Protein AF-A7HLX1-F1 (afdb_monomer_lite)

Organism: Fervidobacterium nodosum (strain ATCC 35602 / DSM 5306 / Rt17-B1) (NCBI:txid381764)

Sequence (255 aa):
MKKTVASVILFLTYLSFAFTIGTLSVENPGGVVNQPYFVRAITFPSAEEGKYTIGLEGHLGLGPINFSIGTFTKYPDLEFNETVHVGLGIAFGGFFISAKATTTVDSLTDMSAYSEPKIAFGLGGFRKTSILFPSWSRFELSYIPNDLIIKENGNFKLNESFDWTNAQVNLIIQSQDTGYFLFGFYSGTISELMNGNFKYSFELALPADFAYIYVSQGFDGNWKVGLGAILSFINALGTYDLRTSQITWNISAQF

Foldseek 3Di:
DVVVVVVVVVVQQPFDQDDDDCFQLLVDFQSQPADLFQKKWKWWDYNDPPKIKIKIKGWDDDPQKIKMKMFIAMPPRGDQFTKIKIKIKGHDPQKIKMKIWIAGPVCPVPLLRIDFIKMKTWGKHKDAPDPVFGWMKIKIWIKIAPQQWDDDPSDIDGDPPGDSQNIKIKIWIWTPHQFTWIWIKIWHTSVCVVVVNTFIKIKTWAGDGQKTWIWIAHSVRWIKTWIWGDDRFKIKIWIATPPVRGIIIMMMGGD

pLDDT: mean 84.25, std 17.43, range [26.0, 97.38]

Secondary structure (DSSP, 8-state):
-HHHHHHHHHHTTS------S-SSGGGSGGGGSS-S-SEEEEEEE-SSTT-EEEEEEEEEEETTEEEEEEEEEEESS--S-SEEEEEEEEEETTEEEEEEEEEEGGGTT-GGGSPPPEEEEEEEEEEE--SSS--EEEEEEEEEESSSEEEETTEEEE-TT--TTSEEEEEEEEE-SSS-EEEEEEES-HHHHHTT---EEEEEEEEETTEEEEEEE-TT--EEEEEEEE-SSEEEEEEEETTT--EEEEEEEE-

Radius of gyration: 18.77 Å; chains: 1; bounding box: 57×45×42 Å

Structure (mmCIF, N/CA/C/O backbone):
data_AF-A7HLX1-F1
#
_entry.id   AF-A7HLX1-F1
#
loop_
_atom_site.group_PDB
_atom_site.id
_atom_site.type_symbol
_atom_site.label_atom_id
_atom_site.label_alt_id
_atom_site.label_comp_id
_atom_site.label_asym_id
_atom_site.label_entity_id
_atom_site.label_seq_id
_atom_site.pdbx_PDB_ins_code
_atom_site.Cartn_x
_atom_site.Cartn_y
_atom_site.Cartn_z
_atom_site.occupancy
_atom_site.B_iso_or_equiv
_atom_site.auth_seq_id
_atom_site.auth_comp_id
_atom_site.auth_asym_id
_atom_site.auth_atom_id
_atom_site.pdbx_PDB_model_num
ATOM 1 N N . MET A 1 1 ? 31.093 8.473 -14.412 1.00 41.06 1 MET A N 1
ATOM 2 C CA . MET A 1 1 ? 29.987 7.628 -13.904 1.00 41.06 1 MET A CA 1
ATOM 3 C C . MET A 1 1 ? 29.581 7.961 -12.468 1.00 41.06 1 MET A C 1
ATOM 5 O O . MET A 1 1 ? 28.453 8.390 -12.299 1.00 41.06 1 MET A O 1
ATOM 9 N N . LYS A 1 2 ? 30.461 7.892 -11.449 1.00 31.05 2 LYS A N 1
ATOM 10 C CA . LYS A 1 2 ? 30.097 8.256 -10.051 1.00 31.05 2 LYS A CA 1
ATOM 11 C C . LYS A 1 2 ? 29.578 9.696 -9.867 1.00 31.05 2 LYS A C 1
ATOM 13 O O . LYS A 1 2 ? 28.693 9.925 -9.057 1.00 31.05 2 LYS A O 1
ATOM 18 N N . LYS A 1 3 ? 30.090 10.656 -10.647 1.00 29.08 3 LYS A N 1
ATOM 19 C CA . LYS A 1 3 ? 29.644 12.061 -10.597 1.00 29.08 3 LYS A CA 1
ATOM 20 C C . LYS A 1 3 ? 28.290 12.295 -11.285 1.00 29.08 3 LYS A C 1
ATOM 22 O O . LYS A 1 3 ? 27.556 13.171 -10.868 1.00 29.08 3 LYS A O 1
ATOM 27 N N . THR A 1 4 ? 27.933 11.479 -12.278 1.00 33.19 4 THR A N 1
ATOM 28 C CA . THR A 1 4 ? 26.689 11.625 -13.051 1.00 33.19 4 THR A CA 1
ATOM 29 C C . THR A 1 4 ? 25.473 11.127 -12.265 1.00 33.19 4 THR A C 1
ATOM 31 O O . THR A 1 4 ? 24.433 11.769 -12.285 1.00 33.19 4 THR A O 1
ATOM 34 N N . VAL A 1 5 ? 25.627 10.037 -11.502 1.00 35.25 5 VAL A N 1
ATOM 35 C CA . VAL A 1 5 ? 24.574 9.510 -10.612 1.00 35.25 5 VAL A CA 1
ATOM 36 C C . VAL A 1 5 ? 24.282 10.486 -9.467 1.00 35.25 5 VAL A C 1
ATOM 38 O O . VAL A 1 5 ? 23.124 10.757 -9.172 1.00 35.25 5 VAL A O 1
ATOM 41 N N . ALA A 1 6 ? 25.321 11.096 -8.887 1.00 31.56 6 ALA A N 1
ATOM 42 C CA . ALA A 1 6 ? 25.158 12.117 -7.854 1.00 31.56 6 ALA A CA 1
ATOM 43 C C . ALA A 1 6 ? 24.458 13.382 -8.384 1.00 31.56 6 ALA A C 1
ATOM 45 O O . ALA A 1 6 ? 23.630 13.946 -7.682 1.00 31.56 6 ALA A O 1
ATOM 46 N N . SER A 1 7 ? 24.728 13.803 -9.626 1.00 32.03 7 SER A N 1
ATOM 47 C CA . SER A 1 7 ? 24.064 14.965 -10.235 1.00 32.03 7 SER A CA 1
ATOM 48 C C . SER A 1 7 ? 22.589 14.726 -10.567 1.00 32.03 7 SER A C 1
ATOM 50 O O . SER A 1 7 ? 21.804 15.658 -10.451 1.00 32.03 7 SER A O 1
ATOM 52 N N . VAL A 1 8 ? 22.192 13.501 -10.930 1.00 35.59 8 VAL A N 1
ATOM 53 C CA . VAL A 1 8 ? 20.771 13.160 -11.145 1.00 35.59 8 VAL A CA 1
ATOM 54 C C . VAL A 1 8 ? 20.011 13.138 -9.813 1.00 35.59 8 VAL A C 1
ATOM 56 O O . VAL A 1 8 ? 18.890 13.630 -9.750 1.00 35.59 8 VAL A O 1
ATOM 59 N N . ILE A 1 9 ? 20.647 12.673 -8.732 1.00 36.16 9 ILE A N 1
ATOM 60 C CA . ILE A 1 9 ? 20.080 12.709 -7.372 1.00 36.16 9 ILE A CA 1
ATOM 61 C C . ILE A 1 9 ? 19.982 14.154 -6.843 1.00 36.16 9 ILE A C 1
ATOM 63 O O . ILE A 1 9 ? 19.002 14.495 -6.190 1.00 36.16 9 ILE A O 1
ATOM 67 N N . LEU A 1 10 ? 20.955 15.023 -7.154 1.00 30.17 10 LEU A N 1
ATOM 68 C CA . LEU A 1 10 ? 20.986 16.410 -6.663 1.00 30.17 10 LEU A CA 1
ATOM 69 C C . LEU A 1 10 ? 20.089 17.386 -7.448 1.00 30.17 10 LEU A C 1
ATOM 71 O O . LEU A 1 10 ? 19.801 18.463 -6.942 1.00 30.17 10 LEU A O 1
ATOM 75 N N . PHE A 1 11 ? 19.675 17.059 -8.678 1.00 29.73 11 PHE A N 1
ATOM 76 C CA . PHE A 1 11 ? 18.817 17.945 -9.485 1.00 29.73 11 PHE A CA 1
ATOM 77 C C . PHE A 1 11 ? 17.315 17.749 -9.198 1.00 29.73 11 PHE A C 1
ATOM 79 O O . PHE A 1 11 ? 16.500 18.602 -9.536 1.00 29.73 11 PHE A O 1
ATOM 86 N N . LEU A 1 12 ? 16.944 16.648 -8.535 1.00 32.69 12 LEU A N 1
ATOM 87 C CA . LEU A 1 12 ? 15.561 16.299 -8.181 1.00 32.69 12 LEU A CA 1
ATOM 88 C C . LEU A 1 12 ? 15.058 16.944 -6.874 1.00 32.69 12 LEU A C 1
ATOM 90 O O . LEU A 1 12 ? 13.891 16.788 -6.526 1.00 32.69 12 LEU A O 1
ATOM 94 N N . THR A 1 13 ? 15.909 17.673 -6.147 1.00 32.09 13 THR A N 1
ATOM 95 C CA . THR A 1 13 ? 15.616 18.181 -4.794 1.00 32.09 13 THR A CA 1
ATOM 96 C C . THR A 1 13 ? 14.988 19.578 -4.741 1.00 32.09 13 THR A C 1
ATOM 98 O O . THR A 1 13 ? 14.687 20.043 -3.648 1.00 32.09 13 THR A O 1
ATOM 101 N N . TYR A 1 14 ? 14.763 20.253 -5.877 1.00 28.62 14 TYR A N 1
ATOM 102 C CA . TYR A 1 14 ? 14.320 21.661 -5.882 1.00 28.62 14 TYR A CA 1
ATOM 103 C C . TYR A 1 14 ? 12.856 21.922 -6.254 1.00 28.62 14 TYR A C 1
ATOM 105 O O . TYR A 1 14 ? 12.411 23.063 -6.176 1.00 28.62 14 TYR A O 1
ATOM 113 N N . LEU A 1 15 ? 12.080 20.902 -6.617 1.00 31.16 15 LEU A N 1
ATOM 114 C CA . LEU A 1 15 ? 10.662 21.055 -6.951 1.00 31.16 15 LEU A CA 1
ATOM 115 C C . LEU A 1 15 ? 9.917 19.811 -6.485 1.00 31.16 15 LEU A C 1
ATOM 117 O O . LEU A 1 15 ? 10.006 18.763 -7.120 1.00 31.16 15 LEU A O 1
ATOM 121 N N . SER A 1 16 ? 9.203 19.895 -5.367 1.00 26.00 16 SER A N 1
ATOM 122 C CA . SER A 1 16 ? 8.337 18.801 -4.935 1.00 26.00 16 SER A CA 1
ATOM 123 C C . SER A 1 16 ? 7.137 19.343 -4.170 1.00 26.00 16 SER A C 1
ATOM 125 O O . SER A 1 16 ? 7.271 19.842 -3.061 1.00 26.00 16 SER A O 1
ATOM 127 N N . PHE A 1 17 ? 5.959 19.212 -4.774 1.00 27.64 17 PHE A N 1
ATOM 128 C CA . PHE A 1 17 ? 4.692 19.148 -4.055 1.00 27.64 17 PHE A CA 1
ATOM 129 C C . PHE A 1 17 ? 4.245 17.685 -4.112 1.00 27.64 17 PHE A C 1
ATOM 131 O O . PHE A 1 17 ? 4.286 17.058 -5.173 1.00 27.64 17 PHE A O 1
ATOM 138 N N . ALA A 1 18 ? 3.915 17.112 -2.959 1.00 27.94 18 ALA A N 1
ATOM 139 C CA . ALA A 1 18 ? 3.706 15.679 -2.810 1.00 27.94 18 ALA A CA 1
ATOM 140 C C . ALA A 1 18 ? 2.264 15.261 -3.134 1.00 27.94 18 ALA A C 1
ATOM 142 O O . ALA A 1 18 ? 1.314 15.772 -2.545 1.00 27.94 18 ALA A O 1
ATOM 143 N N . PHE A 1 19 ? 2.113 14.262 -4.008 1.00 27.53 19 PHE A N 1
ATOM 144 C CA . PHE A 1 19 ? 0.967 13.356 -3.973 1.00 27.53 19 PHE A CA 1
ATOM 145 C C . PHE A 1 19 ? 1.382 11.972 -4.483 1.00 27.53 19 PHE A C 1
ATOM 147 O O . PHE A 1 19 ? 1.619 11.784 -5.684 1.00 27.53 19 PHE A O 1
ATOM 154 N N . THR A 1 20 ? 1.426 10.995 -3.578 1.00 34.66 20 THR A N 1
ATOM 155 C CA . THR A 1 20 ? 1.661 9.584 -3.905 1.00 34.66 20 THR A CA 1
ATOM 156 C C . THR A 1 20 ? 0.581 8.742 -3.238 1.00 34.66 20 THR A C 1
ATOM 158 O O . THR A 1 20 ? 0.302 8.903 -2.053 1.00 34.66 20 THR A O 1
ATOM 161 N N . ILE A 1 21 ? -0.048 7.865 -4.016 1.00 34.25 21 ILE A N 1
ATOM 162 C CA . ILE A 1 21 ? -0.968 6.840 -3.525 1.00 34.25 21 ILE A CA 1
ATOM 163 C C . ILE A 1 21 ? -0.105 5.705 -2.950 1.00 34.25 21 ILE A C 1
ATOM 165 O O . ILE A 1 21 ? 0.737 5.182 -3.670 1.00 34.25 21 ILE A O 1
ATOM 169 N N . GLY A 1 22 ? -0.313 5.355 -1.674 1.00 51.16 22 GLY A N 1
ATOM 170 C CA . GLY A 1 22 ? 0.184 4.135 -1.016 1.00 51.16 22 GLY A CA 1
ATOM 171 C C . GLY A 1 22 ? 1.698 4.069 -0.791 1.00 51.16 22 GLY A C 1
ATOM 172 O O . GLY A 1 22 ? 2.449 3.596 -1.638 1.00 51.16 22 GLY A O 1
ATOM 173 N N . THR A 1 23 ? 2.156 4.490 0.384 1.00 75.56 23 THR A N 1
ATOM 174 C CA . THR A 1 23 ? 3.582 4.527 0.738 1.00 75.56 23 THR A CA 1
ATOM 175 C C . THR A 1 23 ? 4.003 3.323 1.577 1.00 75.56 23 THR A C 1
ATOM 177 O O . THR A 1 23 ? 4.979 2.656 1.228 1.00 75.56 23 THR A O 1
ATOM 180 N N . LEU A 1 24 ? 3.230 2.967 2.604 1.00 86.50 24 LEU A N 1
ATOM 181 C CA . LEU A 1 24 ? 3.371 1.733 3.382 1.00 86.50 24 LEU A CA 1
ATOM 182 C C . LEU A 1 24 ? 2.315 0.712 2.934 1.00 86.50 24 LEU A C 1
ATOM 184 O O . LEU A 1 24 ? 1.191 1.069 2.581 1.00 86.50 24 LEU A O 1
ATOM 188 N N . SER A 1 25 ? 2.654 -0.576 2.935 1.00 89.19 25 SER A N 1
ATOM 189 C CA . SER A 1 25 ? 1.723 -1.626 2.503 1.00 89.19 25 SER A CA 1
ATOM 190 C C . SER A 1 25 ? 0.544 -1.754 3.467 1.00 89.19 25 SER A C 1
ATOM 192 O O . SER A 1 25 ? -0.587 -1.918 3.014 1.00 89.19 25 SER A O 1
ATOM 194 N N . VAL A 1 26 ? 0.770 -1.586 4.776 1.00 92.62 26 VAL A N 1
ATOM 195 C CA . VAL A 1 26 ? -0.282 -1.630 5.819 1.00 92.62 26 VAL A CA 1
ATOM 196 C C . VAL A 1 26 ? -1.351 -0.530 5.666 1.00 92.62 26 VAL A C 1
ATOM 198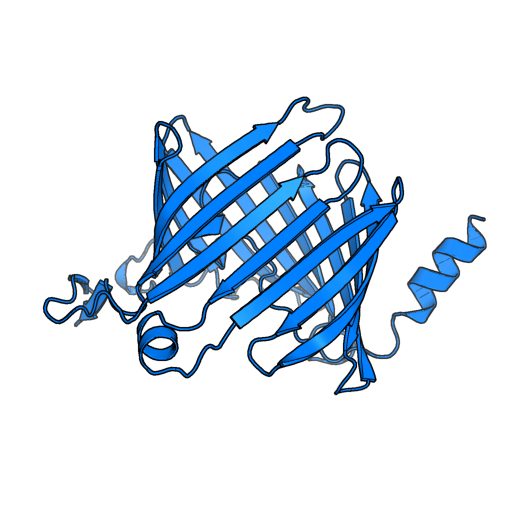 O O . VAL A 1 26 ? -2.442 -0.623 6.234 1.00 92.62 26 VAL A O 1
ATOM 201 N N . GLU A 1 27 ? -1.097 0.508 4.858 1.00 91.56 27 GLU A N 1
ATOM 202 C CA . GLU A 1 27 ? -2.116 1.508 4.505 1.00 91.56 27 GLU A CA 1
ATOM 203 C C . GLU A 1 27 ? -3.277 0.910 3.710 1.00 91.56 27 GLU A C 1
ATOM 205 O O . GLU A 1 27 ? -4.373 1.479 3.716 1.00 91.56 27 GLU A O 1
ATOM 210 N N . ASN A 1 28 ? -3.057 -0.244 3.079 1.00 90.88 28 ASN A N 1
ATOM 211 C CA . ASN A 1 28 ? -4.045 -1.007 2.336 1.00 90.88 28 ASN A CA 1
ATOM 212 C C . ASN A 1 28 ? -4.316 -2.335 3.057 1.00 90.88 28 ASN A C 1
ATOM 214 O O . ASN A 1 28 ? -3.372 -3.054 3.378 1.00 90.88 28 ASN A O 1
ATOM 218 N N . PRO A 1 29 ? -5.584 -2.727 3.280 1.00 91.56 29 PRO A N 1
ATOM 219 C CA . PRO A 1 29 ? -5.882 -3.968 3.993 1.00 91.56 29 PRO A CA 1
ATOM 220 C C . PRO A 1 29 ? -5.297 -5.206 3.291 1.00 91.56 29 PRO A C 1
ATOM 222 O O . PRO A 1 29 ? -4.750 -6.076 3.964 1.00 91.56 29 PRO A O 1
ATOM 225 N N . GLY A 1 30 ? -5.297 -5.272 1.954 1.00 90.50 30 GLY A N 1
ATOM 226 C CA . GLY A 1 30 ? -4.629 -6.355 1.211 1.00 90.50 30 GLY A CA 1
ATOM 227 C C . GLY A 1 30 ? -3.095 -6.365 1.341 1.00 90.50 30 GLY A C 1
ATOM 228 O O . GLY A 1 30 ? -2.464 -7.420 1.270 1.00 90.50 30 GLY A O 1
ATOM 229 N N . GLY A 1 31 ? -2.491 -5.214 1.654 1.00 88.69 31 GLY A N 1
ATOM 230 C CA . GLY A 1 31 ? -1.060 -5.067 1.928 1.00 88.69 31 GLY A CA 1
ATOM 231 C C . GLY A 1 31 ? -0.617 -5.573 3.307 1.00 88.69 31 GLY A C 1
ATOM 232 O O . GLY A 1 31 ? 0.574 -5.590 3.595 1.00 88.69 31 GLY A O 1
ATOM 233 N N . VAL A 1 32 ? -1.540 -6.032 4.156 1.00 92.94 32 VAL A N 1
ATOM 234 C CA . VAL A 1 32 ? -1.219 -6.644 5.461 1.00 92.94 32 VAL A CA 1
ATOM 235 C C . VAL A 1 32 ? -0.692 -8.072 5.314 1.00 92.94 32 VAL A C 1
ATOM 237 O O . VAL A 1 32 ? 0.053 -8.556 6.161 1.00 92.94 32 VAL A O 1
ATOM 240 N N . VAL A 1 33 ? -1.084 -8.767 4.246 1.00 91.38 33 VAL A N 1
ATOM 241 C CA . VAL A 1 33 ? -0.725 -10.168 4.013 1.00 91.38 33 VAL A CA 1
ATOM 242 C C . VAL A 1 33 ? 0.300 -10.297 2.897 1.00 91.38 33 VAL A C 1
ATOM 244 O O . VAL A 1 33 ? 0.394 -9.443 2.007 1.00 91.38 33 VAL A O 1
ATOM 247 N N . ASN A 1 34 ? 1.022 -11.419 2.909 1.00 84.69 34 ASN A N 1
ATOM 248 C CA . ASN A 1 34 ? 1.892 -11.837 1.811 1.00 84.69 34 ASN A CA 1
ATOM 249 C C . ASN A 1 34 ? 2.942 -10.772 1.433 1.00 84.69 34 ASN A C 1
ATOM 251 O O . ASN A 1 34 ? 3.152 -10.501 0.246 1.00 84.69 34 ASN A O 1
ATOM 255 N N . GLN A 1 35 ? 3.569 -10.138 2.431 1.00 86.62 35 GLN A N 1
ATOM 256 C CA . GLN A 1 35 ? 4.657 -9.189 2.192 1.00 86.62 35 GLN A CA 1
ATOM 257 C C . GLN A 1 35 ? 6.004 -9.926 2.079 1.00 86.62 35 GLN A C 1
ATOM 259 O O . GLN A 1 35 ? 6.259 -10.872 2.824 1.00 86.62 35 GLN A O 1
ATOM 264 N N . PRO A 1 36 ? 6.898 -9.510 1.161 1.00 80.12 36 PRO A N 1
ATOM 265 C CA . PRO A 1 36 ? 8.192 -10.167 0.949 1.00 80.12 36 PRO A CA 1
ATOM 266 C C . PRO A 1 36 ? 9.287 -9.722 1.940 1.00 80.12 36 PRO A C 1
ATOM 268 O O . PRO A 1 36 ? 10.439 -10.158 1.814 1.00 80.12 36 PRO A O 1
ATOM 271 N N . TYR A 1 37 ? 8.954 -8.850 2.893 1.00 83.50 37 TYR A N 1
ATOM 272 C CA . TYR A 1 37 ? 9.871 -8.219 3.841 1.00 83.50 37 TYR A CA 1
ATOM 273 C C . TYR A 1 37 ? 9.381 -8.371 5.284 1.00 83.50 37 TYR A C 1
ATOM 275 O O . TYR A 1 37 ? 8.191 -8.544 5.537 1.00 83.50 37 TYR A O 1
ATOM 283 N N . PHE A 1 38 ? 10.313 -8.260 6.222 1.00 86.06 38 PHE A N 1
ATOM 284 C CA . PHE A 1 38 ? 10.067 -8.083 7.649 1.00 86.06 38 PHE A CA 1
ATOM 285 C C . PHE A 1 38 ? 10.058 -6.612 8.040 1.00 86.06 38 PHE A C 1
ATOM 287 O O . PHE A 1 38 ? 9.297 -6.214 8.915 1.00 86.06 38 PHE A O 1
ATOM 294 N N . VAL A 1 39 ? 10.907 -5.799 7.410 1.00 88.06 39 VAL A N 1
ATOM 295 C CA . VAL A 1 39 ? 10.979 -4.358 7.670 1.00 88.06 39 VAL A CA 1
ATOM 296 C C . VAL A 1 39 ? 11.076 -3.607 6.354 1.00 88.06 39 VAL A C 1
ATOM 298 O O . VAL A 1 39 ? 11.818 -4.003 5.453 1.00 88.06 39 VAL A O 1
ATOM 301 N N . ARG A 1 40 ? 10.352 -2.495 6.265 1.00 87.25 40 ARG A N 1
ATOM 302 C CA . ARG A 1 40 ? 10.397 -1.554 5.154 1.00 87.25 40 ARG A CA 1
ATOM 303 C C . ARG A 1 40 ? 10.543 -0.133 5.679 1.00 87.25 40 ARG A C 1
ATOM 305 O O . ARG A 1 40 ? 9.896 0.257 6.645 1.00 87.25 40 ARG A O 1
ATOM 312 N N . ALA A 1 41 ? 11.376 0.642 5.006 1.00 90.06 41 ALA A N 1
ATOM 313 C CA . ALA A 1 41 ? 11.469 2.081 5.170 1.00 90.06 41 ALA A CA 1
ATOM 314 C C . ALA A 1 41 ? 11.170 2.752 3.830 1.00 90.06 41 ALA A C 1
ATOM 316 O O . ALA A 1 41 ? 11.544 2.232 2.779 1.00 90.06 41 ALA A O 1
ATOM 317 N N . ILE A 1 42 ? 10.516 3.904 3.849 1.00 90.81 42 ILE A N 1
ATOM 318 C CA . ILE A 1 42 ? 10.281 4.723 2.660 1.00 90.81 42 ILE A CA 1
ATOM 319 C C . ILE A 1 42 ? 10.531 6.186 2.989 1.00 90.81 42 ILE A C 1
ATOM 321 O O . ILE A 1 42 ? 10.249 6.634 4.093 1.00 90.81 42 ILE A O 1
ATOM 325 N N . THR A 1 43 ? 11.049 6.944 2.033 1.00 90.25 43 THR A N 1
ATOM 326 C CA . THR A 1 43 ? 11.147 8.394 2.129 1.00 90.25 43 THR A CA 1
ATOM 327 C C . THR A 1 43 ? 10.700 9.063 0.842 1.00 90.25 43 THR A C 1
ATOM 329 O O . THR A 1 43 ? 10.923 8.538 -0.250 1.00 90.25 43 THR A O 1
ATOM 332 N N . PHE A 1 44 ? 10.036 10.204 0.984 1.00 88.94 44 PHE A N 1
ATOM 333 C CA . PHE A 1 44 ? 9.537 11.025 -0.112 1.00 88.94 44 PHE A CA 1
ATOM 334 C C . PHE A 1 44 ? 9.377 12.485 0.351 1.00 88.94 44 PHE A C 1
ATOM 336 O O . PHE A 1 44 ? 9.342 12.748 1.559 1.00 88.94 44 PHE A O 1
ATOM 343 N N . PRO A 1 45 ? 9.300 13.456 -0.577 1.00 86.50 45 PRO A N 1
ATOM 344 C CA . PRO A 1 45 ? 9.068 14.855 -0.236 1.00 86.50 45 PRO A CA 1
ATOM 345 C C . PRO A 1 45 ? 7.784 15.052 0.571 1.00 86.50 45 PRO A C 1
ATOM 347 O O . PRO A 1 45 ? 6.753 14.465 0.245 1.00 86.50 45 PRO A O 1
ATOM 350 N N . SER A 1 46 ? 7.835 15.902 1.596 1.00 82.94 46 SER A N 1
ATOM 351 C CA . SER A 1 46 ? 6.633 16.358 2.298 1.00 82.94 46 SER A CA 1
ATOM 352 C C . SER A 1 46 ? 5.904 17.432 1.479 1.00 82.94 46 SER A C 1
ATOM 354 O O . SER A 1 46 ? 6.461 18.019 0.553 1.00 82.94 46 SER A O 1
ATOM 356 N N . ALA A 1 47 ? 4.654 17.726 1.843 1.00 77.44 47 ALA A N 1
ATOM 357 C CA . ALA A 1 47 ? 3.963 18.929 1.374 1.00 77.44 47 ALA A CA 1
ATOM 358 C C . ALA A 1 47 ? 4.578 20.221 1.952 1.00 77.44 47 ALA A C 1
ATOM 360 O O . ALA A 1 47 ? 4.382 21.301 1.401 1.00 77.44 47 ALA A O 1
ATOM 361 N N . GLU A 1 48 ? 5.304 20.110 3.068 1.00 78.88 48 GLU A N 1
ATOM 362 C CA . GLU A 1 48 ? 6.014 21.219 3.702 1.00 78.88 48 GLU A CA 1
ATOM 363 C C . GLU A 1 48 ? 7.409 21.389 3.100 1.00 78.88 48 GLU A C 1
ATOM 365 O O . GLU A 1 48 ? 8.194 20.439 3.032 1.00 78.88 48 GLU A O 1
ATOM 370 N N . GLU A 1 49 ? 7.727 22.621 2.701 1.00 79.62 49 GLU A N 1
ATOM 371 C CA . GLU A 1 49 ? 9.019 22.966 2.118 1.00 79.62 49 GLU A CA 1
ATOM 372 C C . GLU A 1 49 ? 10.177 22.611 3.064 1.00 79.62 49 GLU A C 1
ATOM 374 O O . GLU A 1 49 ? 10.134 22.871 4.267 1.00 79.62 49 GLU A O 1
ATOM 379 N N . GLY A 1 50 ? 11.221 21.989 2.511 1.00 81.00 50 GLY A N 1
ATOM 380 C CA . GLY A 1 50 ? 12.410 21.585 3.263 1.00 81.00 50 GLY A CA 1
ATOM 381 C C . GLY A 1 50 ? 12.221 20.371 4.177 1.00 81.00 50 GLY A C 1
ATOM 382 O O . GLY A 1 50 ? 13.179 19.987 4.851 1.00 81.00 50 GLY A O 1
ATOM 383 N N . LYS A 1 51 ? 11.035 19.745 4.193 1.00 86.88 51 LYS A N 1
ATOM 384 C CA . LYS A 1 51 ? 10.760 18.541 4.986 1.00 86.88 51 LYS A CA 1
ATOM 385 C C . LYS A 1 51 ? 10.595 17.301 4.117 1.00 86.88 51 LYS A C 1
ATOM 387 O O . LYS A 1 51 ? 10.117 17.353 2.983 1.00 86.88 51 LYS A O 1
ATOM 392 N N . TYR A 1 52 ? 10.935 16.157 4.696 1.00 87.38 52 TYR A N 1
ATOM 393 C CA . TYR A 1 52 ? 10.766 14.847 4.071 1.00 87.38 52 TYR A CA 1
ATOM 394 C C . TYR A 1 52 ? 9.918 13.964 4.966 1.00 87.38 52 TYR A C 1
ATOM 396 O O . TYR A 1 52 ? 10.110 13.950 6.180 1.00 87.38 52 TYR A O 1
ATOM 404 N N . THR A 1 53 ? 9.005 13.209 4.375 1.00 89.06 53 THR A N 1
ATOM 405 C CA . THR A 1 53 ? 8.289 12.163 5.095 1.00 89.06 53 THR A CA 1
ATOM 406 C C . TH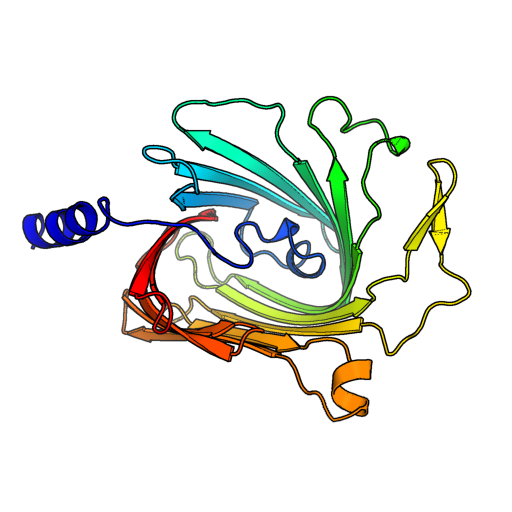R A 1 53 ? 9.134 10.895 5.086 1.00 89.06 53 THR A C 1
ATOM 408 O O . THR A 1 53 ? 9.722 10.530 4.064 1.00 89.06 53 THR A O 1
ATOM 411 N N . ILE A 1 54 ? 9.209 10.235 6.236 1.00 89.19 54 ILE A N 1
ATOM 412 C CA . ILE A 1 54 ? 9.842 8.936 6.437 1.00 89.19 54 ILE A CA 1
ATOM 413 C C . ILE A 1 54 ? 8.762 7.994 6.957 1.00 89.19 54 ILE A C 1
ATOM 415 O O . ILE A 1 54 ? 8.187 8.233 8.011 1.00 89.19 54 ILE A O 1
ATOM 419 N N . GLY A 1 55 ? 8.480 6.930 6.217 1.00 90.81 55 GLY A N 1
ATOM 420 C CA . GLY A 1 55 ? 7.616 5.842 6.652 1.00 90.81 55 GLY A CA 1
ATOM 421 C C . GLY A 1 55 ? 8.442 4.649 7.108 1.00 90.81 55 GLY A C 1
ATOM 422 O O . GLY A 1 55 ? 9.443 4.311 6.474 1.00 90.81 55 GLY A O 1
ATOM 423 N N . LEU A 1 56 ? 8.005 3.993 8.177 1.00 91.62 56 LEU A N 1
ATOM 424 C CA . LEU A 1 56 ? 8.556 2.732 8.665 1.00 91.62 56 LEU A CA 1
ATOM 425 C C . LEU A 1 56 ? 7.425 1.719 8.809 1.00 91.62 56 LEU A C 1
ATOM 427 O O . LEU A 1 56 ? 6.372 2.049 9.344 1.00 91.62 56 LEU A O 1
ATOM 431 N N . GLU A 1 57 ? 7.653 0.488 8.369 1.00 92.62 57 GLU A N 1
ATOM 432 C CA . GLU A 1 57 ? 6.720 -0.623 8.529 1.00 92.62 57 GLU A CA 1
ATOM 433 C C . GLU A 1 57 ? 7.462 -1.894 8.938 1.00 92.62 57 GLU A C 1
ATOM 435 O O . GLU A 1 57 ? 8.491 -2.245 8.361 1.00 92.62 57 GLU A O 1
ATOM 440 N N . GLY A 1 58 ? 6.914 -2.595 9.926 1.00 93.25 58 GLY A N 1
ATOM 441 C CA . GLY A 1 58 ? 7.264 -3.963 10.268 1.00 93.25 58 GLY A CA 1
ATOM 442 C C . GLY A 1 58 ? 6.153 -4.919 9.845 1.00 93.25 58 GLY A C 1
ATOM 443 O O . GLY A 1 58 ? 4.973 -4.622 10.030 1.00 93.25 58 GLY A O 1
ATOM 444 N N . HIS A 1 59 ? 6.533 -6.077 9.320 1.00 93.44 59 HIS A N 1
ATOM 445 C CA . HIS A 1 59 ? 5.639 -7.167 8.955 1.00 93.44 59 HIS A CA 1
ATOM 446 C C . HIS A 1 59 ? 6.132 -8.488 9.556 1.00 93.44 59 HIS A C 1
ATOM 448 O O . HIS A 1 59 ? 7.325 -8.796 9.556 1.00 93.44 59 HIS A O 1
ATOM 454 N N . LEU A 1 60 ? 5.198 -9.289 10.062 1.00 93.06 60 LEU A N 1
ATOM 455 C CA . LEU A 1 60 ? 5.454 -10.599 10.639 1.00 93.06 60 LEU A CA 1
ATOM 456 C C . LEU A 1 60 ? 4.408 -11.608 10.155 1.00 93.06 60 LEU A C 1
ATOM 458 O O . LEU A 1 60 ? 3.225 -11.486 10.466 1.00 93.06 60 LEU A O 1
ATOM 462 N N . GLY A 1 61 ? 4.866 -12.644 9.452 1.00 88.06 61 GLY A N 1
ATOM 463 C CA . GLY A 1 61 ? 4.070 -13.822 9.109 1.00 88.06 61 GLY A CA 1
ATOM 464 C C . GLY A 1 61 ? 4.413 -15.012 10.011 1.00 88.06 61 GLY A C 1
ATOM 465 O O . GLY A 1 61 ? 5.553 -15.476 10.016 1.00 88.06 61 GLY A O 1
ATOM 466 N N . LEU A 1 62 ? 3.435 -15.528 10.758 1.00 87.88 62 LEU A N 1
ATOM 467 C CA . LEU A 1 62 ? 3.533 -16.727 11.598 1.00 87.88 62 LEU A CA 1
ATOM 468 C C . LEU A 1 62 ? 2.548 -17.790 11.098 1.00 87.88 62 LEU A C 1
ATOM 470 O O . LEU A 1 62 ? 1.395 -17.869 11.531 1.00 87.88 62 LEU A O 1
ATOM 474 N N . GLY A 1 63 ? 3.008 -18.616 10.158 1.00 86.88 63 GLY A N 1
ATOM 475 C CA . GLY A 1 63 ? 2.144 -19.572 9.469 1.00 86.88 63 GLY A CA 1
ATOM 476 C C . GLY A 1 63 ? 1.060 -18.829 8.676 1.00 86.88 63 GLY A C 1
ATOM 477 O O . GLY A 1 63 ? 1.412 -18.004 7.835 1.00 86.88 63 GLY A O 1
ATOM 478 N N . PRO A 1 64 ? -0.239 -19.089 8.914 1.00 90.38 64 PRO A N 1
ATOM 479 C CA . PRO A 1 64 ? -1.303 -18.375 8.218 1.00 90.38 64 PRO A CA 1
ATOM 480 C C . PRO A 1 64 ? -1.544 -16.961 8.769 1.00 90.38 64 PRO A C 1
ATOM 482 O O . PRO A 1 64 ? -2.183 -16.158 8.097 1.00 90.38 64 PRO A O 1
ATOM 485 N N . ILE A 1 65 ? -1.071 -16.634 9.975 1.00 94.06 65 ILE A N 1
ATOM 486 C CA . ILE A 1 65 ? -1.337 -15.343 10.624 1.00 94.06 65 ILE A CA 1
ATOM 487 C C . ILE A 1 65 ? -0.310 -14.314 10.154 1.00 94.06 65 ILE A C 1
ATOM 489 O O . ILE A 1 65 ? 0.886 -14.584 10.144 1.00 94.06 65 ILE A O 1
ATOM 493 N N . ASN A 1 66 ? -0.778 -13.127 9.792 1.00 95.12 66 ASN A N 1
ATOM 494 C CA . ASN A 1 66 ? 0.028 -12.003 9.338 1.00 95.12 66 ASN A CA 1
ATOM 495 C C . ASN A 1 66 ? -0.268 -10.791 10.219 1.00 95.12 66 ASN A C 1
ATOM 497 O O . ASN A 1 66 ? -1.431 -10.486 10.479 1.00 95.12 66 ASN A O 1
ATOM 501 N N . PHE A 1 67 ? 0.772 -10.088 10.641 1.00 96.25 67 PHE A N 1
ATOM 502 C CA . PHE A 1 67 ? 0.682 -8.836 11.377 1.00 96.25 67 PHE A CA 1
ATOM 503 C C . PHE A 1 67 ? 1.550 -7.788 10.688 1.00 96.25 67 PHE A C 1
ATOM 505 O O . PHE A 1 67 ? 2.696 -8.075 10.347 1.00 96.25 67 PHE A O 1
ATOM 512 N N . SER A 1 68 ? 1.025 -6.578 10.520 1.00 95.69 68 SER A N 1
ATOM 513 C CA . SER A 1 68 ? 1.796 -5.430 10.041 1.00 95.69 68 SER A CA 1
ATOM 514 C C . SER A 1 68 ? 1.546 -4.222 10.932 1.00 95.69 68 SER A C 1
ATOM 516 O O . SER A 1 68 ? 0.419 -3.975 11.355 1.00 95.69 68 SER A O 1
ATOM 518 N N . ILE A 1 69 ? 2.586 -3.438 11.180 1.00 95.25 69 ILE A N 1
ATOM 519 C CA . ILE A 1 69 ? 2.491 -2.154 11.873 1.00 95.25 69 ILE A CA 1
ATOM 520 C C . ILE A 1 69 ? 3.375 -1.142 11.163 1.00 95.25 69 ILE A C 1
ATOM 522 O O . ILE A 1 69 ? 4.509 -1.458 10.811 1.00 95.25 69 ILE A O 1
ATOM 526 N N . GLY A 1 70 ? 2.879 0.068 10.946 1.00 93.56 70 GLY A N 1
ATOM 527 C CA . GLY A 1 70 ? 3.657 1.112 10.299 1.00 93.56 70 GLY A CA 1
ATOM 528 C C . GLY A 1 70 ? 3.257 2.509 10.733 1.00 93.56 70 GLY A C 1
ATOM 529 O O . GLY A 1 70 ? 2.155 2.725 11.222 1.00 93.56 70 GLY A O 1
ATOM 530 N N . THR A 1 71 ? 4.166 3.456 10.577 1.00 92.88 71 THR A N 1
ATOM 531 C CA . THR A 1 71 ? 3.964 4.862 10.937 1.00 92.88 71 THR A CA 1
ATOM 532 C C . THR A 1 71 ? 4.759 5.752 10.002 1.00 92.88 71 THR A C 1
ATOM 534 O O . THR A 1 71 ? 5.727 5.307 9.377 1.00 92.88 71 THR A O 1
ATOM 537 N N . PHE A 1 72 ? 4.379 7.020 9.961 1.00 89.12 72 PHE A N 1
ATOM 538 C CA . PHE A 1 72 ? 5.184 8.075 9.370 1.00 89.12 72 PHE A CA 1
ATOM 539 C C . PHE A 1 72 ? 5.838 8.926 10.458 1.00 89.12 72 PHE A C 1
ATOM 541 O O . PHE A 1 72 ? 5.491 8.838 11.636 1.00 89.12 72 PHE A O 1
ATOM 548 N N . THR A 1 73 ? 6.857 9.668 10.046 1.00 88.88 73 THR A N 1
ATOM 549 C CA . THR A 1 73 ? 7.443 10.803 10.753 1.00 88.88 73 THR A CA 1
ATOM 550 C C . THR A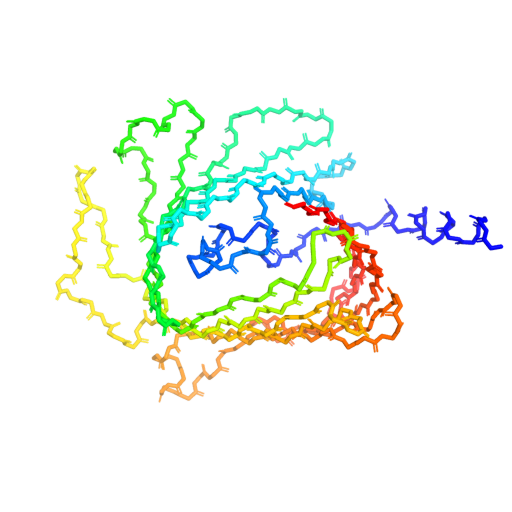 1 73 ? 7.925 11.803 9.711 1.00 88.88 73 THR A C 1
ATOM 552 O O . THR A 1 73 ? 8.223 11.437 8.567 1.00 88.88 73 THR A O 1
ATOM 555 N N . LYS A 1 74 ? 8.075 13.068 10.094 1.00 87.94 74 LYS A N 1
ATOM 556 C CA . LYS A 1 74 ? 8.749 14.073 9.262 1.00 87.94 74 LYS A CA 1
ATOM 557 C C . LYS A 1 74 ? 10.195 14.273 9.703 1.00 87.94 74 LYS A C 1
ATOM 559 O O . LYS A 1 74 ? 10.511 14.234 10.881 1.00 87.94 74 LYS A O 1
ATOM 564 N N . TYR A 1 75 ? 11.089 14.486 8.748 1.00 85.12 75 TYR A N 1
ATOM 565 C CA . TYR A 1 75 ? 12.450 14.959 8.988 1.00 85.12 75 TYR A CA 1
ATOM 566 C C . TYR A 1 75 ? 12.556 16.425 8.539 1.00 85.12 75 TYR A C 1
ATOM 568 O O . TYR A 1 75 ? 12.056 16.740 7.452 1.00 85.12 75 TYR A O 1
ATOM 576 N N . PRO A 1 76 ? 13.215 17.312 9.315 1.00 82.94 76 PRO A N 1
ATOM 577 C CA . PRO A 1 76 ? 13.987 17.033 10.538 1.00 82.94 76 PRO A CA 1
ATOM 578 C C . PRO A 1 76 ? 13.170 16.946 11.839 1.00 82.94 76 PRO A C 1
ATOM 580 O O . PRO A 1 76 ? 13.719 16.533 12.860 1.00 82.94 76 PRO A O 1
ATOM 583 N N . ASP A 1 77 ? 11.884 17.294 11.806 1.00 83.88 77 ASP A N 1
ATOM 584 C CA . ASP A 1 77 ? 11.014 17.352 12.988 1.00 83.88 77 ASP A CA 1
ATOM 585 C C . ASP A 1 77 ? 10.481 15.960 13.376 1.00 83.88 77 ASP A C 1
ATOM 587 O O . ASP A 1 77 ? 9.321 15.627 13.131 1.00 83.88 77 ASP A O 1
ATOM 591 N N . LEU A 1 78 ? 11.358 15.124 13.940 1.00 80.69 78 LEU A N 1
ATOM 592 C CA . LEU A 1 78 ? 11.035 13.748 14.328 1.00 80.69 78 LEU A CA 1
ATOM 593 C C . LEU A 1 78 ? 10.107 13.721 15.555 1.00 80.69 78 LEU A C 1
ATOM 595 O O . LEU A 1 78 ? 10.573 13.681 16.696 1.00 80.69 78 LEU A O 1
ATOM 599 N N . GLU A 1 79 ? 8.797 13.715 15.321 1.00 76.50 79 GLU A N 1
ATOM 600 C CA . GLU A 1 79 ? 7.771 13.543 16.351 1.00 76.50 79 GLU A CA 1
ATOM 601 C C . GLU A 1 79 ? 7.105 12.165 16.238 1.00 76.50 79 GLU A C 1
ATOM 603 O O . GLU A 1 79 ? 6.636 11.759 15.180 1.00 76.50 79 GLU A O 1
ATOM 608 N N . PHE A 1 80 ? 7.022 11.438 17.355 1.00 64.31 80 PHE A N 1
ATOM 609 C CA . PHE A 1 80 ? 6.453 10.083 17.409 1.00 64.31 80 PHE A CA 1
ATOM 610 C C . PHE A 1 80 ? 4.963 10.053 17.790 1.00 64.31 80 PHE A C 1
ATOM 612 O O . PHE A 1 80 ? 4.460 9.016 18.211 1.00 64.31 80 PHE A O 1
ATOM 619 N N . ASN A 1 81 ? 4.248 11.171 17.644 1.00 63.28 81 ASN A N 1
ATOM 620 C CA . ASN A 1 81 ? 2.804 11.247 17.906 1.00 63.28 81 ASN A CA 1
ATOM 621 C C . ASN A 1 81 ? 1.963 11.124 16.619 1.00 63.28 81 ASN A C 1
ATOM 623 O O . ASN A 1 81 ? 0.820 11.575 16.549 1.00 63.28 81 ASN A O 1
ATOM 627 N N . GLU A 1 82 ? 2.560 10.563 15.567 1.00 75.94 82 GLU A N 1
ATOM 628 C CA . GLU A 1 82 ? 1.916 10.397 14.270 1.00 75.94 82 GLU A CA 1
ATOM 629 C C . GLU A 1 82 ? 0.956 9.196 14.237 1.00 75.94 82 GLU A C 1
ATOM 631 O O . GLU A 1 82 ? 0.880 8.366 15.148 1.00 75.94 82 GLU A O 1
ATOM 636 N N . THR A 1 83 ? 0.170 9.137 13.162 1.00 89.62 83 THR A N 1
ATOM 637 C CA . THR A 1 83 ? -0.783 8.052 12.922 1.00 89.62 83 THR A CA 1
ATOM 638 C C . THR A 1 83 ? -0.048 6.726 12.750 1.00 89.62 83 THR A C 1
ATOM 640 O O . THR A 1 83 ? 0.784 6.573 11.856 1.00 89.62 83 THR A O 1
ATOM 643 N N . VAL A 1 84 ? -0.427 5.741 13.561 1.00 93.25 84 VAL A N 1
ATOM 644 C CA . VAL A 1 84 ? 0.048 4.363 13.471 1.00 93.25 84 VAL A CA 1
ATOM 645 C C . VAL A 1 84 ? -0.985 3.523 12.739 1.00 93.25 84 VAL A C 1
ATOM 647 O O . VAL A 1 84 ? -2.149 3.453 13.127 1.00 93.25 84 VAL A O 1
ATOM 650 N N . HIS A 1 85 ? -0.549 2.852 11.687 1.00 94.56 85 HIS A N 1
ATOM 651 C CA . HIS A 1 85 ? -1.309 1.878 10.925 1.00 94.56 85 HIS A CA 1
ATOM 652 C C . HIS A 1 85 ? -1.057 0.490 11.504 1.00 94.56 85 HIS A C 1
ATOM 654 O O . HIS A 1 85 ? 0.091 0.073 11.634 1.00 94.56 85 HIS A O 1
ATOM 660 N N . VAL A 1 86 ? -2.122 -0.238 11.823 1.00 96.25 86 VAL A N 1
ATOM 661 C CA . VAL A 1 86 ? -2.047 -1.601 12.358 1.00 96.25 86 VAL A CA 1
ATOM 662 C C . VAL A 1 86 ? -2.887 -2.511 11.481 1.00 96.25 86 VAL A C 1
ATOM 664 O O . VAL A 1 86 ? -4.022 -2.180 11.136 1.00 96.25 86 VAL A O 1
ATOM 667 N N . GLY A 1 87 ? -2.328 -3.658 11.123 1.00 96.69 87 GLY A N 1
ATOM 668 C CA . GLY A 1 87 ? -2.963 -4.658 10.286 1.00 96.69 87 GLY A CA 1
ATOM 669 C C . GLY A 1 87 ? -2.841 -6.055 10.873 1.00 96.69 87 GLY A C 1
ATOM 670 O O . GLY A 1 87 ? -1.792 -6.440 11.388 1.00 96.69 87 GLY A O 1
ATOM 671 N N . LEU A 1 88 ? -3.914 -6.829 10.743 1.00 96.88 88 LEU A N 1
ATOM 672 C CA . LEU A 1 88 ? -3.946 -8.256 11.043 1.00 96.88 88 LEU A CA 1
ATOM 673 C C . LEU A 1 88 ? -4.596 -8.999 9.875 1.00 96.88 88 LEU A C 1
ATOM 675 O O . LEU A 1 88 ? -5.597 -8.545 9.323 1.00 96.88 88 LEU A O 1
ATOM 679 N N . GLY A 1 89 ? -4.057 -10.153 9.503 1.00 96.62 89 GLY A N 1
ATOM 680 C CA . GLY A 1 89 ? -4.623 -10.976 8.444 1.00 96.62 89 GLY A CA 1
ATOM 681 C C . GLY A 1 89 ? -4.398 -12.463 8.644 1.00 96.62 89 GLY A C 1
ATOM 682 O O . GLY A 1 89 ? -3.518 -12.894 9.386 1.00 96.62 89 GLY A O 1
ATOM 683 N N . ILE A 1 90 ? -5.211 -13.250 7.954 1.00 95.75 90 ILE A N 1
ATOM 684 C CA . ILE A 1 90 ? -5.091 -14.698 7.845 1.00 95.75 90 ILE A CA 1
ATOM 685 C C . ILE A 1 90 ? -4.998 -15.028 6.358 1.00 95.75 90 ILE A C 1
ATOM 687 O O . ILE A 1 90 ? -5.872 -14.639 5.586 1.00 95.75 90 ILE A O 1
ATOM 691 N N . ALA A 1 91 ? -3.956 -15.753 5.961 1.00 93.00 91 ALA A N 1
ATOM 692 C CA . ALA A 1 91 ? -3.749 -16.237 4.604 1.00 93.00 91 ALA A CA 1
ATOM 693 C C . ALA A 1 91 ? -3.587 -17.763 4.608 1.00 93.00 91 ALA A C 1
ATOM 695 O O . ALA A 1 91 ? -2.742 -18.309 5.317 1.00 93.00 91 ALA A O 1
ATOM 696 N N . PHE A 1 92 ? -4.394 -18.468 3.817 1.00 90.62 92 PHE A N 1
ATOM 697 C CA . PHE A 1 92 ? -4.361 -19.925 3.719 1.00 90.62 92 PHE A CA 1
ATOM 698 C C . PHE A 1 92 ? -4.677 -20.389 2.298 1.00 90.62 92 PHE A C 1
ATOM 700 O O . PHE A 1 92 ? -5.680 -19.991 1.713 1.00 90.62 92 PHE A O 1
ATOM 707 N N . GLY A 1 93 ? -3.826 -21.255 1.738 1.00 83.50 93 GLY A N 1
ATOM 708 C CA . GLY A 1 93 ? -4.074 -21.876 0.430 1.00 83.50 93 GLY A CA 1
ATOM 709 C C . GLY A 1 93 ? -4.241 -20.885 -0.729 1.00 83.50 93 GLY A C 1
ATOM 710 O O . GLY A 1 93 ? -4.923 -21.202 -1.696 1.00 83.50 93 GLY A O 1
ATOM 711 N N . GLY A 1 94 ? -3.662 -19.685 -0.620 1.00 89.25 94 GLY A N 1
ATOM 712 C CA . GLY A 1 94 ? -3.806 -18.613 -1.607 1.00 89.25 94 GLY A CA 1
ATOM 713 C C . GLY A 1 94 ? -5.019 -17.702 -1.398 1.00 89.25 94 GLY A C 1
ATOM 714 O O . GLY A 1 94 ? -5.143 -16.717 -2.113 1.00 89.25 94 GLY A O 1
ATOM 715 N N . PHE A 1 95 ? -5.886 -17.978 -0.423 1.00 96.19 95 PHE A N 1
ATOM 716 C CA . PHE A 1 95 ? -6.960 -17.078 0.001 1.00 96.19 95 PHE A CA 1
ATOM 717 C C . PHE A 1 95 ? -6.510 -16.251 1.198 1.00 96.19 95 PHE A C 1
ATOM 719 O O . PHE A 1 95 ? -5.706 -16.722 2.007 1.00 96.19 95 PHE A O 1
ATOM 726 N N . PHE A 1 96 ? -7.058 -15.051 1.358 1.00 96.88 96 PHE A N 1
ATOM 727 C CA . PHE A 1 96 ? -6.843 -14.269 2.565 1.00 96.88 96 PHE A CA 1
ATOM 728 C C . PHE A 1 96 ? -8.065 -13.464 2.997 1.00 96.88 96 PHE A C 1
ATOM 730 O O . PHE A 1 96 ? -8.916 -13.085 2.192 1.00 96.88 96 PHE A O 1
ATOM 737 N N . ILE A 1 97 ? -8.085 -13.174 4.293 1.00 97.38 97 ILE A N 1
ATOM 738 C CA . ILE A 1 97 ? -8.868 -12.111 4.912 1.00 97.38 97 ILE A CA 1
ATOM 739 C C . ILE A 1 97 ? -7.912 -11.251 5.730 1.00 97.38 97 ILE A C 1
ATOM 741 O O . ILE A 1 97 ? -7.049 -11.770 6.440 1.00 97.38 97 ILE A O 1
ATOM 745 N N . SER A 1 98 ? -8.044 -9.940 5.645 1.00 97.31 98 SER A N 1
ATOM 746 C CA . SER A 1 98 ? -7.236 -9.022 6.435 1.00 97.31 98 SER A CA 1
ATOM 747 C C . SER A 1 98 ? -8.019 -7.786 6.816 1.00 97.31 98 SER A C 1
ATOM 749 O O . SER A 1 98 ? -8.970 -7.394 6.148 1.00 97.31 98 SER A O 1
ATOM 751 N N . ALA A 1 99 ? -7.610 -7.171 7.912 1.00 96.56 99 ALA A N 1
ATOM 752 C CA . ALA A 1 99 ? -8.137 -5.911 8.382 1.00 96.56 99 ALA A CA 1
ATOM 753 C C . ALA A 1 99 ? -6.981 -4.960 8.661 1.00 96.56 99 ALA A C 1
ATOM 755 O O . ALA A 1 99 ? -5.909 -5.380 9.104 1.00 96.56 99 ALA A O 1
ATOM 756 N N . LYS A 1 100 ? -7.220 -3.671 8.438 1.00 95.31 100 LYS A N 1
ATOM 757 C CA . LYS A 1 100 ? -6.336 -2.606 8.896 1.00 95.31 100 LYS A CA 1
ATOM 758 C C . LYS A 1 100 ? -7.129 -1.510 9.576 1.00 95.31 100 LYS A C 1
ATOM 760 O O . LYS A 1 100 ? -8.242 -1.199 9.159 1.00 95.31 100 LYS A O 1
ATOM 765 N N . ALA A 1 101 ? -6.529 -0.889 10.572 1.00 94.75 101 ALA A N 1
ATOM 766 C CA . ALA A 1 101 ? -7.057 0.271 11.270 1.00 94.75 101 ALA A CA 1
ATOM 767 C C . ALA A 1 101 ? -5.910 1.237 11.580 1.00 94.75 101 ALA A C 1
ATOM 769 O O . ALA A 1 101 ? -4.736 0.928 11.357 1.00 94.75 101 ALA A O 1
ATOM 770 N N . THR A 1 102 ? -6.250 2.424 12.064 1.00 94.56 102 THR A N 1
ATOM 771 C CA . THR A 1 102 ? -5.275 3.429 12.491 1.00 94.56 102 THR A CA 1
ATOM 772 C C . THR A 1 102 ? -5.515 3.839 13.935 1.00 94.56 102 THR A C 1
ATOM 774 O O . THR A 1 102 ? -6.654 3.863 14.391 1.00 94.56 102 THR A O 1
ATOM 777 N N . THR A 1 103 ? -4.449 4.170 14.650 1.00 93.50 103 THR A N 1
ATOM 778 C CA . THR A 1 103 ? -4.459 4.674 16.030 1.00 93.50 103 THR A CA 1
ATOM 779 C C . THR A 1 103 ? -3.262 5.616 16.226 1.00 93.50 103 THR A C 1
ATOM 781 O O . THR A 1 103 ? -2.624 6.008 15.248 1.00 93.50 103 THR A O 1
ATOM 784 N N . THR A 1 104 ? -2.943 5.990 17.459 1.00 91.31 104 THR A N 1
ATOM 785 C CA . THR A 1 104 ? -1.704 6.686 17.836 1.00 91.31 104 THR A CA 1
ATOM 786 C C . THR A 1 104 ? -0.827 5.778 18.693 1.00 91.31 104 THR A C 1
ATOM 788 O O . THR A 1 104 ? -1.308 4.793 19.257 1.00 91.31 104 THR A O 1
ATOM 791 N N . VAL A 1 105 ? 0.460 6.113 18.820 1.00 87.12 105 VAL A N 1
ATOM 792 C CA . VAL A 1 105 ? 1.407 5.363 19.667 1.00 87.12 105 VAL A CA 1
ATOM 793 C C . VAL A 1 105 ? 0.890 5.241 21.106 1.00 87.12 105 VAL A C 1
ATOM 795 O O . VAL A 1 105 ? 0.880 4.144 21.664 1.00 87.12 105 VAL A O 1
ATOM 798 N N . ASP A 1 106 ? 0.370 6.335 21.665 1.00 89.00 106 ASP A N 1
ATOM 799 C CA . ASP A 1 106 ? -0.132 6.389 23.044 1.00 89.00 106 ASP A CA 1
ATOM 800 C C . ASP A 1 106 ? -1.403 5.553 23.270 1.00 89.00 106 ASP A C 1
ATOM 802 O O . ASP A 1 106 ? -1.729 5.214 24.405 1.00 89.00 106 ASP A O 1
ATOM 806 N N . SER A 1 107 ? -2.134 5.213 22.204 1.00 90.25 107 SER A N 1
ATOM 807 C CA . SER A 1 107 ? -3.413 4.489 22.266 1.00 90.25 107 SER A CA 1
ATOM 808 C C . SER A 1 107 ? -3.366 3.108 21.605 1.00 90.25 107 SER A C 1
ATOM 810 O O . SER A 1 107 ? -4.405 2.518 21.308 1.00 90.25 107 SER A O 1
ATOM 812 N N . LEU A 1 108 ? -2.170 2.546 21.391 1.00 87.19 108 LEU A N 1
ATOM 813 C CA . LEU A 1 108 ? -1.996 1.225 20.770 1.00 87.19 108 LEU A CA 1
ATOM 814 C C . LEU A 1 108 ? -2.720 0.098 21.517 1.00 87.19 108 LEU A C 1
ATOM 816 O O . LEU A 1 108 ? -3.182 -0.857 20.891 1.00 87.19 108 LEU A O 1
ATOM 820 N N . THR A 1 109 ? -2.827 0.197 22.841 1.00 89.06 109 THR A N 1
ATOM 821 C CA . THR A 1 109 ? -3.469 -0.813 23.696 1.00 89.06 109 THR A CA 1
ATOM 822 C C . THR A 1 109 ? -4.956 -0.549 23.951 1.00 89.06 109 THR A C 1
ATOM 824 O O . THR A 1 109 ? -5.626 -1.412 24.516 1.00 89.06 109 THR A O 1
ATOM 827 N N . ASP A 1 110 ? -5.491 0.599 23.522 1.00 89.50 110 ASP A N 1
ATOM 828 C CA . ASP A 1 110 ? -6.899 0.969 23.689 1.00 89.50 110 ASP A CA 1
ATOM 829 C C . ASP A 1 110 ? -7.677 0.749 22.387 1.00 89.50 110 ASP A C 1
ATOM 831 O O . ASP A 1 110 ? -7.646 1.568 21.470 1.00 89.50 110 ASP A O 1
ATOM 835 N N . MET A 1 111 ? -8.432 -0.351 22.319 1.00 84.50 111 MET A N 1
ATOM 836 C CA . MET A 1 111 ? -9.265 -0.680 21.156 1.00 84.50 111 MET A CA 1
ATOM 837 C C . MET A 1 111 ? -10.282 0.411 20.798 1.00 84.50 111 MET A C 1
ATOM 839 O O . MET A 1 111 ? -10.646 0.543 19.629 1.00 84.50 111 MET A O 1
ATOM 843 N N . SER A 1 112 ? -10.744 1.199 21.772 1.00 86.81 112 SER A N 1
ATOM 844 C CA . SER A 1 112 ? -11.742 2.242 21.534 1.00 86.81 112 SER A CA 1
ATOM 845 C C . SER A 1 112 ? -11.171 3.448 20.783 1.00 86.81 112 SER A C 1
ATOM 847 O O . SER A 1 112 ? -11.931 4.183 20.149 1.00 86.81 112 SER A O 1
ATOM 849 N N . ALA A 1 113 ? -9.847 3.619 20.771 1.00 88.69 113 ALA A N 1
ATOM 850 C CA . ALA A 1 113 ? -9.157 4.694 20.061 1.00 88.69 113 ALA A CA 1
ATOM 851 C C . ALA A 1 113 ? -8.923 4.396 18.571 1.00 88.69 113 ALA A C 1
ATOM 853 O O . ALA A 1 113 ? -8.697 5.316 17.785 1.00 88.69 113 ALA A O 1
ATOM 854 N N . TYR A 1 114 ? -9.022 3.130 18.155 1.00 92.50 114 TYR A N 1
ATOM 855 C CA . TYR A 1 114 ? -8.789 2.741 16.766 1.00 92.50 114 TYR A CA 1
ATOM 856 C C . TYR A 1 114 ? -9.863 3.310 15.836 1.00 92.50 114 TYR A C 1
ATOM 858 O O . TYR A 1 114 ? -11.053 3.344 16.169 1.00 92.50 114 TYR A O 1
ATOM 866 N N . SER A 1 115 ? -9.456 3.739 14.644 1.00 93.19 115 SER A N 1
ATOM 867 C CA . SER A 1 115 ? -10.378 4.074 13.562 1.00 93.19 115 SER A CA 1
ATOM 868 C C . SER A 1 115 ? -11.168 2.847 13.104 1.00 93.19 115 SER A C 1
ATOM 870 O O . SER A 1 115 ? -10.843 1.705 13.435 1.00 93.19 115 SER A O 1
ATOM 872 N N . GLU A 1 116 ? -12.242 3.094 12.357 1.00 93.12 116 GLU A N 1
ATOM 873 C CA . GLU A 1 116 ? -13.043 2.028 11.765 1.00 93.12 116 GLU A CA 1
ATOM 874 C C . GLU A 1 116 ? -12.172 1.134 10.862 1.00 93.12 116 GLU A C 1
ATOM 876 O O . GLU A 1 116 ? -11.496 1.641 9.956 1.00 93.12 116 GLU A O 1
ATOM 881 N N . PRO A 1 117 ? -12.126 -0.186 11.120 1.00 92.69 117 PRO A N 1
ATOM 882 C CA . PRO A 1 117 ? -11.240 -1.074 10.395 1.00 92.69 117 PRO A CA 1
ATOM 883 C C . PRO A 1 117 ? -11.734 -1.288 8.965 1.00 92.69 117 PRO A C 1
ATOM 885 O O . PRO A 1 117 ? -12.889 -1.634 8.729 1.00 92.69 117 PRO A O 1
ATOM 888 N N . LYS A 1 118 ? -10.818 -1.176 8.004 1.00 94.38 118 LYS A N 1
ATOM 889 C CA . LYS A 1 118 ? -11.058 -1.577 6.616 1.00 94.38 118 LYS A CA 1
ATOM 890 C C . LYS A 1 118 ? -10.685 -3.037 6.438 1.00 94.38 118 LYS A C 1
ATOM 892 O O . LYS A 1 118 ? -9.576 -3.425 6.803 1.00 94.38 118 LYS A O 1
ATOM 897 N N . ILE A 1 119 ? -11.584 -3.820 5.852 1.00 96.25 119 ILE A N 1
ATOM 898 C CA . ILE A 1 119 ? -11.396 -5.254 5.609 1.00 96.25 119 ILE A CA 1
ATOM 899 C C . ILE A 1 119 ? -11.081 -5.491 4.129 1.00 96.25 119 ILE A C 1
ATOM 901 O O . ILE A 1 119 ? -11.599 -4.790 3.267 1.00 96.25 119 ILE A O 1
ATOM 905 N N . ALA A 1 120 ? -10.244 -6.481 3.834 1.00 96.94 120 ALA A N 1
ATOM 906 C CA . ALA A 1 120 ? -10.070 -7.045 2.504 1.00 96.94 120 ALA A CA 1
ATOM 907 C C . ALA A 1 120 ? -10.266 -8.560 2.538 1.00 96.94 120 ALA A C 1
ATOM 909 O O . ALA A 1 120 ? -9.812 -9.242 3.459 1.00 96.94 120 ALA A O 1
ATOM 910 N N . PHE A 1 121 ? -10.885 -9.079 1.487 1.00 97.06 121 PHE A N 1
ATOM 911 C CA . PHE A 1 121 ? -10.939 -10.502 1.172 1.00 97.06 121 PHE A CA 1
ATOM 912 C C . PHE A 1 121 ? -10.274 -10.701 -0.175 1.00 97.06 121 PHE A C 1
ATOM 914 O O . PHE A 1 121 ? -10.443 -9.864 -1.060 1.00 97.06 121 PHE A O 1
ATOM 921 N N . GLY A 1 122 ? -9.546 -11.788 -0.381 1.00 96.81 122 GLY A N 1
ATOM 922 C CA . GLY A 1 122 ? -8.893 -11.925 -1.670 1.00 96.81 122 GLY A CA 1
ATOM 923 C C . GLY A 1 122 ? -8.180 -13.225 -1.931 1.00 96.81 122 GLY A C 1
ATOM 924 O O . GLY A 1 122 ? -8.146 -14.144 -1.112 1.00 96.81 122 GLY A O 1
ATOM 925 N N . LEU A 1 123 ? -7.596 -13.251 -3.120 1.0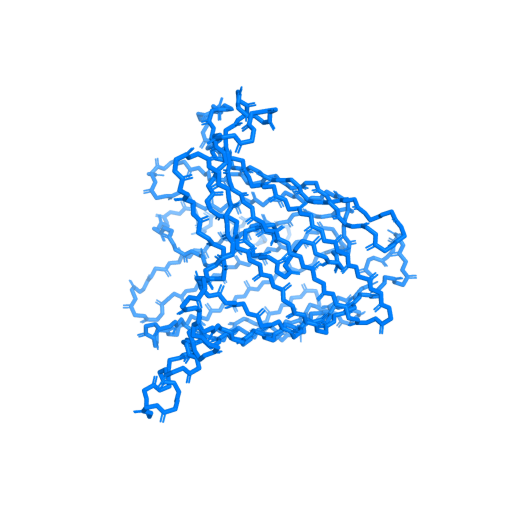0 96.75 123 LEU A N 1
ATOM 926 C CA . LEU A 1 123 ? -6.611 -14.225 -3.542 1.00 96.75 123 LEU A CA 1
ATOM 927 C C . LEU A 1 123 ? -5.250 -13.551 -3.506 1.00 96.75 123 LEU A C 1
ATOM 929 O O . LEU A 1 123 ? -5.083 -12.440 -3.999 1.00 96.75 123 LEU A O 1
ATOM 933 N N . GLY A 1 124 ? -4.258 -14.207 -2.939 1.00 91.75 124 GLY A N 1
ATOM 934 C CA . GLY A 1 124 ? -2.939 -13.626 -2.845 1.00 91.75 124 GLY A CA 1
ATOM 935 C C . GLY A 1 124 ? -1.887 -14.652 -2.508 1.00 91.75 124 GLY A C 1
ATOM 936 O O . GLY A 1 124 ? -2.147 -15.682 -1.889 1.00 91.75 124 GLY A O 1
ATOM 937 N N . GLY A 1 125 ? -0.670 -14.343 -2.914 1.00 87.88 125 GLY A N 1
ATOM 938 C CA . GLY A 1 125 ? 0.481 -15.158 -2.601 1.00 87.88 125 GLY A CA 1
ATOM 939 C C . GLY A 1 125 ? 1.755 -14.389 -2.853 1.00 87.88 125 GLY A C 1
ATOM 940 O O . GLY A 1 125 ? 1.807 -13.471 -3.675 1.00 87.88 125 GLY A O 1
ATOM 941 N N . PHE A 1 126 ? 2.799 -14.792 -2.148 1.00 86.94 126 PHE A N 1
ATOM 942 C CA . PHE A 1 126 ? 4.140 -14.337 -2.438 1.00 86.94 126 PHE A CA 1
ATOM 943 C C . PHE A 1 126 ? 5.077 -15.532 -2.532 1.00 86.94 126 PHE A C 1
ATOM 945 O O . PHE A 1 126 ? 4.860 -16.586 -1.930 1.00 86.94 126 PHE A O 1
ATOM 952 N N . ARG A 1 127 ? 6.144 -15.350 -3.294 1.00 85.19 127 ARG A N 1
ATOM 953 C CA . ARG A 1 127 ? 7.263 -16.276 -3.367 1.00 85.19 127 ARG A CA 1
ATOM 954 C C . ARG A 1 127 ? 8.532 -15.463 -3.208 1.00 85.19 127 ARG A C 1
ATOM 956 O O . ARG A 1 127 ? 8.691 -14.463 -3.894 1.00 85.19 127 ARG A O 1
ATOM 963 N N . LYS A 1 128 ? 9.431 -15.900 -2.329 1.00 77.88 128 LYS A N 1
ATOM 964 C CA . LYS A 1 128 ? 10.791 -15.362 -2.184 1.00 77.88 128 LY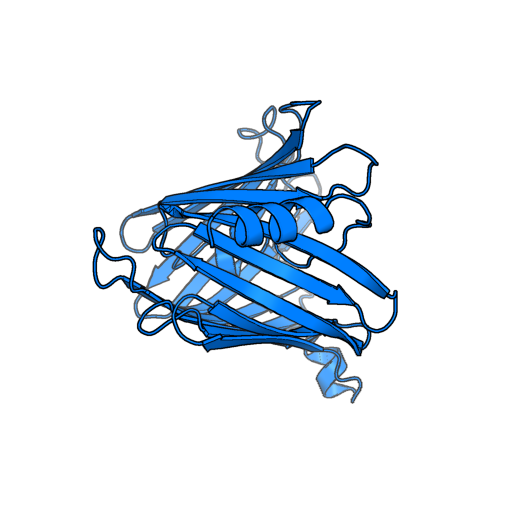S A CA 1
ATOM 965 C C . LYS A 1 128 ? 11.754 -16.508 -2.466 1.00 77.88 128 LYS A C 1
ATOM 967 O O . LYS A 1 128 ? 11.628 -17.570 -1.860 1.00 77.88 128 LYS A O 1
ATOM 972 N N . THR A 1 129 ? 12.643 -16.346 -3.440 1.00 68.56 129 THR A N 1
ATOM 973 C CA . THR A 1 129 ? 13.534 -17.427 -3.898 1.00 68.56 129 THR A CA 1
ATOM 974 C C . THR A 1 129 ? 14.839 -17.475 -3.108 1.00 68.56 129 THR A C 1
ATOM 976 O O . THR A 1 129 ? 15.412 -18.550 -2.946 1.00 68.56 129 THR A O 1
ATOM 979 N N . SER A 1 130 ? 15.301 -16.341 -2.574 1.00 61.66 130 SER A N 1
ATOM 980 C CA . SER A 1 130 ? 16.493 -16.268 -1.730 1.00 61.66 130 SER A CA 1
ATOM 981 C C . SER A 1 130 ? 16.464 -15.048 -0.807 1.00 61.66 130 SER A C 1
ATOM 983 O O . SER A 1 130 ? 15.903 -14.002 -1.130 1.00 61.66 130 SER A O 1
ATOM 985 N N . ILE A 1 131 ? 17.085 -15.194 0.367 1.00 58.50 131 ILE A N 1
ATOM 986 C CA . ILE A 1 131 ? 17.330 -14.098 1.319 1.00 58.50 131 ILE A CA 1
ATOM 987 C C . ILE A 1 131 ? 18.553 -13.271 0.881 1.00 58.50 131 ILE A C 1
ATOM 989 O O . ILE A 1 131 ? 18.604 -12.070 1.121 1.00 58.50 131 ILE A O 1
ATOM 993 N N . LEU A 1 132 ? 19.532 -13.904 0.222 1.00 52.47 132 LEU A N 1
ATOM 994 C CA . LEU A 1 132 ? 20.808 -13.283 -0.168 1.00 52.47 132 LEU A CA 1
ATOM 995 C C . LEU A 1 132 ? 20.724 -12.547 -1.513 1.00 52.47 132 LEU A C 1
ATOM 997 O O . LEU A 1 132 ? 21.413 -11.551 -1.718 1.00 52.47 132 LEU A O 1
ATOM 1001 N N . PHE A 1 133 ? 19.865 -13.033 -2.412 1.00 59.53 133 PHE A N 1
ATOM 1002 C CA . PHE A 1 133 ? 19.533 -12.396 -3.684 1.00 59.53 133 PHE A CA 1
ATOM 1003 C C . PHE A 1 133 ? 18.017 -12.214 -3.708 1.00 59.53 133 PHE A C 1
ATOM 1005 O O . PHE A 1 133 ? 17.308 -13.195 -3.924 1.00 59.53 133 PHE A O 1
ATOM 1012 N N . PRO A 1 134 ? 17.500 -11.015 -3.413 1.00 61.75 134 PRO A N 1
ATOM 1013 C CA . PRO A 1 134 ? 16.069 -10.792 -3.255 1.00 61.75 134 PRO A CA 1
ATOM 1014 C C . PRO A 1 134 ? 15.377 -10.817 -4.619 1.00 61.75 134 PRO A C 1
ATOM 1016 O O . PRO A 1 134 ? 15.083 -9.793 -5.223 1.00 61.75 134 PRO A O 1
ATOM 1019 N N . SER A 1 135 ? 15.126 -12.034 -5.086 1.00 77.38 135 SER A N 1
ATOM 1020 C CA . SER A 1 135 ? 14.158 -12.355 -6.121 1.00 77.38 135 SER A CA 1
ATOM 1021 C C . SER A 1 135 ? 12.886 -12.787 -5.407 1.00 77.38 135 SER A C 1
ATOM 1023 O O . SER A 1 135 ? 12.874 -13.672 -4.537 1.00 77.38 135 SER A O 1
ATOM 1025 N N . TRP A 1 136 ? 11.816 -12.077 -5.715 1.00 83.44 136 TRP A N 1
ATOM 1026 C CA . TRP A 1 136 ? 10.507 -12.323 -5.156 1.00 83.44 136 TRP A CA 1
ATOM 1027 C C . TRP A 1 136 ? 9.440 -11.928 -6.159 1.00 83.44 136 TRP A C 1
ATOM 1029 O O . TRP A 1 136 ? 9.643 -11.058 -7.002 1.00 83.44 136 TRP A O 1
ATOM 1039 N N . SER A 1 137 ? 8.282 -12.555 -6.020 1.00 87.19 137 SER A N 1
ATOM 1040 C CA . SER A 1 137 ? 7.085 -12.255 -6.789 1.00 87.19 137 SER A CA 1
ATOM 1041 C C . SER A 1 137 ? 5.883 -12.221 -5.858 1.00 87.19 137 SER A C 1
ATOM 1043 O O . SER A 1 137 ? 5.783 -13.054 -4.953 1.00 87.19 137 SER A O 1
ATOM 1045 N N . ARG A 1 138 ? 4.954 -11.306 -6.103 1.00 88.06 138 ARG A N 1
ATOM 1046 C CA . ARG A 1 138 ? 3.726 -11.117 -5.338 1.00 88.06 138 ARG A CA 1
ATOM 1047 C C . ARG A 1 138 ? 2.543 -10.992 -6.285 1.00 88.06 138 ARG A C 1
ATOM 1049 O O . ARG A 1 138 ? 2.627 -10.324 -7.314 1.00 88.06 138 ARG A O 1
ATOM 1056 N N . PHE A 1 139 ? 1.449 -11.625 -5.898 1.00 92.94 139 PHE A N 1
ATOM 1057 C CA . PHE A 1 139 ? 0.143 -11.497 -6.521 1.00 92.94 139 PHE A CA 1
ATOM 1058 C C . PHE A 1 139 ? -0.883 -11.158 -5.440 1.00 92.94 139 PHE A C 1
ATOM 1060 O O . PHE A 1 139 ? -0.868 -11.758 -4.362 1.00 92.94 139 PHE A O 1
ATOM 1067 N N . GLU A 1 140 ? -1.779 -10.227 -5.738 1.00 94.50 140 GLU A N 1
ATOM 1068 C CA . GLU A 1 140 ? -2.939 -9.888 -4.922 1.00 94.50 140 GLU A CA 1
ATOM 1069 C C . GLU A 1 140 ? -4.120 -9.564 -5.837 1.00 94.50 140 GLU A C 1
ATOM 1071 O O . GLU A 1 140 ? -4.002 -8.732 -6.729 1.00 94.50 140 GLU A O 1
ATOM 1076 N N . LEU A 1 141 ? -5.264 -10.187 -5.586 1.00 97.19 141 LEU A N 1
ATOM 1077 C CA . LEU A 1 141 ? -6.575 -9.774 -6.060 1.00 97.19 141 LEU A CA 1
ATOM 1078 C C . LEU A 1 141 ? -7.454 -9.601 -4.825 1.00 97.19 141 LEU A C 1
ATOM 1080 O O . LEU A 1 141 ? -7.752 -10.589 -4.151 1.00 97.19 141 LEU A O 1
ATOM 1084 N N . SER A 1 142 ? -7.851 -8.373 -4.515 1.00 96.56 142 SER A N 1
ATOM 1085 C CA . SER A 1 142 ? -8.588 -8.050 -3.296 1.00 96.56 142 SER A CA 1
ATOM 1086 C C . SER A 1 142 ? -9.928 -7.387 -3.579 1.00 96.56 142 SER A C 1
ATOM 1088 O O . SER A 1 142 ? -10.061 -6.569 -4.482 1.00 96.56 142 SER A O 1
ATOM 1090 N N . TYR A 1 143 ? -10.921 -7.765 -2.782 1.00 97.38 143 TYR A N 1
ATOM 1091 C CA . TYR A 1 143 ? -12.230 -7.147 -2.653 1.00 97.38 143 TYR A CA 1
ATOM 1092 C C . TYR A 1 143 ? -12.269 -6.400 -1.319 1.00 97.38 143 TYR A C 1
ATOM 1094 O O . TYR A 1 143 ? -12.071 -7.002 -0.257 1.00 97.38 143 TYR A O 1
ATOM 1102 N N . ILE A 1 144 ? -12.491 -5.090 -1.379 1.00 96.38 144 ILE A N 1
ATOM 1103 C CA . ILE A 1 144 ? -12.410 -4.180 -0.234 1.00 96.38 144 ILE A CA 1
ATOM 1104 C C . ILE A 1 144 ? -13.759 -3.470 -0.087 1.00 96.38 144 ILE A C 1
ATOM 1106 O O . ILE A 1 144 ? -14.007 -2.489 -0.794 1.00 96.38 144 ILE A O 1
ATOM 1110 N N . PRO A 1 145 ? -14.653 -3.953 0.790 1.00 95.81 145 PRO A N 1
ATOM 1111 C CA . PRO A 1 145 ? -15.897 -3.257 1.090 1.00 95.81 145 PRO A CA 1
ATOM 1112 C C . PRO A 1 145 ? -15.633 -1.939 1.822 1.00 95.81 145 PRO A C 1
ATOM 1114 O O . PRO A 1 145 ? -14.763 -1.870 2.694 1.00 95.81 145 PRO A O 1
ATOM 1117 N N . ASN A 1 146 ? -16.396 -0.898 1.492 1.00 91.44 146 ASN A N 1
ATOM 1118 C CA . ASN A 1 146 ? -16.216 0.420 2.104 1.00 91.44 146 ASN A CA 1
ATOM 1119 C C . ASN A 1 146 ? -16.872 0.548 3.486 1.00 91.44 146 ASN A C 1
ATOM 1121 O O . ASN A 1 146 ? -16.408 1.356 4.282 1.00 91.44 146 ASN A O 1
ATOM 1125 N N . ASP A 1 147 ? -17.924 -0.224 3.761 1.00 89.81 147 ASP A N 1
ATOM 1126 C CA . ASP A 1 147 ? -18.838 -0.023 4.892 1.00 89.81 147 ASP A CA 1
ATOM 1127 C C . ASP A 1 147 ? -19.274 -1.340 5.563 1.00 89.81 147 ASP A C 1
ATOM 1129 O O . ASP A 1 147 ? -20.367 -1.425 6.117 1.00 89.81 147 ASP A O 1
ATOM 1133 N N . LEU A 1 148 ? -18.436 -2.385 5.521 1.00 94.31 148 LEU A N 1
ATOM 1134 C CA . LEU A 1 148 ? -18.741 -3.684 6.145 1.00 94.31 148 LEU A CA 1
ATOM 1135 C C . LEU A 1 148 ? -18.725 -3.631 7.682 1.00 94.31 148 LEU A C 1
ATOM 1137 O O . LEU A 1 148 ? -19.527 -4.301 8.335 1.00 94.31 148 LEU A O 1
ATOM 1141 N N . ILE A 1 149 ? -17.794 -2.870 8.258 1.00 93.38 149 ILE A N 1
ATOM 1142 C CA . ILE A 1 149 ? -17.690 -2.649 9.703 1.00 93.38 149 ILE A CA 1
ATOM 1143 C C . ILE A 1 149 ? -17.980 -1.188 9.966 1.00 93.38 149 ILE A C 1
ATOM 1145 O O . ILE A 1 149 ? -17.394 -0.347 9.306 1.00 93.38 149 ILE A O 1
ATOM 1149 N N . ILE A 1 150 ? -18.824 -0.910 10.953 1.00 92.31 150 ILE A N 1
ATOM 1150 C CA . ILE A 1 150 ? -19.119 0.436 11.440 1.00 92.31 150 ILE A CA 1
ATOM 1151 C C . ILE A 1 150 ? -18.708 0.582 12.903 1.00 92.31 150 ILE A C 1
ATOM 1153 O O . ILE A 1 150 ? -18.672 -0.399 13.658 1.00 92.31 150 ILE A O 1
ATOM 1157 N N . LYS A 1 151 ? -18.414 1.813 13.326 1.00 90.12 151 LYS A N 1
ATOM 1158 C CA . LYS A 1 151 ? -18.137 2.138 14.731 1.00 90.12 151 LYS A CA 1
ATOM 1159 C C . LYS A 1 151 ? -19.317 2.852 15.397 1.00 90.12 151 LYS A C 1
ATOM 1161 O O . LYS A 1 151 ? -19.645 3.983 15.057 1.00 90.12 151 LYS A O 1
ATOM 1166 N N . GLU A 1 152 ? -19.891 2.234 16.428 1.00 88.62 152 GLU A N 1
ATOM 1167 C CA . GLU A 1 152 ? -20.990 2.791 17.227 1.00 88.62 152 GLU A CA 1
ATOM 1168 C C . GLU A 1 152 ? -20.648 2.771 18.720 1.00 88.62 152 GLU A C 1
ATOM 1170 O O . GLU A 1 152 ? -20.353 1.718 19.289 1.00 88.62 152 GLU A O 1
ATOM 1175 N N . ASN A 1 153 ? -20.717 3.929 19.387 1.00 86.00 153 ASN A N 1
ATOM 1176 C CA . ASN A 1 153 ? -20.422 4.067 20.822 1.00 86.00 153 ASN A CA 1
ATOM 1177 C C . ASN A 1 153 ? -19.076 3.434 21.236 1.00 86.00 153 ASN A C 1
ATOM 1179 O O . ASN A 1 153 ? -18.991 2.753 22.256 1.00 86.00 153 ASN A O 1
ATOM 1183 N N . GLY A 1 154 ? -18.037 3.598 20.411 1.00 82.44 154 GLY A N 1
ATOM 1184 C CA . GLY A 1 154 ? -16.705 3.035 20.666 1.00 82.44 154 GLY A CA 1
ATOM 1185 C C . GLY A 1 154 ? -16.546 1.547 20.333 1.00 82.44 154 GLY A C 1
ATOM 1186 O O . GLY A 1 154 ? -15.430 1.045 20.409 1.00 82.44 154 GLY A O 1
ATOM 1187 N N . ASN A 1 155 ? -17.613 0.856 19.923 1.00 87.44 155 ASN A N 1
ATOM 1188 C CA . ASN A 1 155 ? -17.590 -0.564 19.577 1.00 87.44 155 ASN A CA 1
ATOM 1189 C C . ASN A 1 155 ? -17.700 -0.773 18.066 1.00 87.44 155 ASN A C 1
ATOM 1191 O O . ASN A 1 155 ? -18.427 -0.053 17.381 1.00 87.44 155 ASN A O 1
ATOM 1195 N N . PHE A 1 156 ? -17.016 -1.796 17.561 1.00 91.50 156 PHE A N 1
ATOM 1196 C CA . PHE A 1 156 ? -17.118 -2.213 16.166 1.00 91.50 156 PHE A CA 1
ATOM 1197 C C . PHE A 1 156 ? -18.282 -3.183 15.980 1.00 91.50 156 PHE A C 1
ATOM 1199 O O . PHE A 1 156 ? -18.444 -4.124 16.761 1.00 91.50 156 PHE A O 1
ATOM 1206 N N . LYS A 1 157 ? -19.082 -2.965 14.939 1.00 93.06 157 LYS A N 1
ATOM 1207 C CA . LYS A 1 157 ? -20.210 -3.822 14.566 1.00 93.06 157 LYS A CA 1
ATOM 1208 C C . LYS A 1 157 ? -20.207 -4.078 13.068 1.00 93.06 157 LYS A C 1
ATOM 1210 O O . LYS A 1 157 ? -19.718 -3.258 12.299 1.00 93.06 157 LYS A O 1
ATOM 1215 N N . LEU A 1 158 ? -20.773 -5.210 12.661 1.00 93.25 158 LEU A N 1
ATOM 1216 C CA . LEU A 1 158 ? -21.084 -5.452 11.255 1.00 93.25 158 LEU A CA 1
ATOM 1217 C C . LEU A 1 158 ? -22.222 -4.522 10.829 1.00 93.25 158 LEU A C 1
ATOM 1219 O O . LEU A 1 158 ? -23.199 -4.366 11.561 1.00 93.25 158 LEU A O 1
ATOM 1223 N N . ASN A 1 159 ? -22.097 -3.924 9.651 1.00 94.50 159 ASN A N 1
ATOM 1224 C CA . ASN A 1 159 ? -23.168 -3.141 9.059 1.00 94.50 159 ASN A CA 1
ATOM 1225 C C . ASN A 1 159 ? -24.237 -4.077 8.482 1.00 94.50 159 ASN A C 1
ATOM 1227 O O . ASN A 1 159 ? -24.010 -4.767 7.489 1.00 94.50 159 ASN A O 1
ATOM 1231 N N . GLU A 1 160 ? -25.419 -4.094 9.092 1.00 92.00 160 GLU A N 1
ATOM 1232 C CA . GLU A 1 160 ? -26.533 -4.938 8.640 1.00 92.00 160 GLU A CA 1
ATOM 1233 C C . GLU A 1 160 ? -27.136 -4.471 7.304 1.00 92.00 160 GLU A C 1
ATOM 1235 O O . GLU A 1 160 ? -27.785 -5.254 6.616 1.00 92.00 160 GLU A O 1
ATOM 1240 N N . SER A 1 161 ? -26.903 -3.212 6.914 1.00 92.19 161 SER A N 1
ATOM 1241 C CA . SER A 1 161 ? -27.347 -2.626 5.638 1.00 92.19 161 SER A CA 1
ATOM 1242 C C . SER A 1 161 ? -26.222 -2.552 4.599 1.00 92.19 161 SER A C 1
ATOM 1244 O O . SER A 1 161 ? -26.258 -1.708 3.707 1.00 92.19 161 SER A O 1
ATOM 1246 N N . PHE A 1 162 ? -25.210 -3.410 4.732 1.00 92.12 162 PHE A N 1
ATOM 1247 C CA . PHE A 1 162 ? -24.046 -3.452 3.853 1.00 92.12 162 PHE A CA 1
ATOM 1248 C C . PHE A 1 162 ? -24.420 -3.708 2.378 1.00 92.12 162 PHE A C 1
ATOM 1250 O O . PHE A 1 162 ? -25.118 -4.675 2.055 1.00 92.12 162 PHE A O 1
ATOM 1257 N N . ASP A 1 163 ? -23.904 -2.866 1.477 1.00 92.94 163 ASP A N 1
ATOM 1258 C CA . ASP A 1 163 ? -24.048 -3.013 0.027 1.00 92.94 163 ASP A CA 1
ATOM 1259 C C . ASP A 1 163 ? -22.805 -3.681 -0.581 1.00 92.94 163 ASP A C 1
ATOM 1261 O O . ASP A 1 163 ? -21.730 -3.090 -0.681 1.00 92.94 163 ASP A O 1
ATOM 1265 N N . TRP A 1 164 ? -22.979 -4.904 -1.086 1.00 91.25 164 TRP A N 1
ATOM 1266 C CA . TRP A 1 164 ? -21.927 -5.685 -1.746 1.00 91.25 164 TRP A CA 1
ATOM 1267 C C . TRP A 1 164 ? -21.318 -5.001 -2.979 1.00 91.25 164 TRP A C 1
ATOM 1269 O O . TRP A 1 164 ? -20.216 -5.359 -3.406 1.00 91.25 164 TRP A O 1
ATOM 1279 N N . THR A 1 165 ? -22.012 -4.031 -3.571 1.00 94.06 165 THR A N 1
ATOM 1280 C CA . THR A 1 165 ? -21.527 -3.258 -4.718 1.00 94.06 165 THR A CA 1
ATOM 1281 C C . THR A 1 165 ? -20.782 -1.986 -4.300 1.00 94.06 165 THR A C 1
ATOM 1283 O O . THR A 1 165 ? -20.042 -1.410 -5.102 1.00 94.06 165 THR A O 1
ATOM 1286 N N . ASN A 1 166 ? -20.868 -1.582 -3.029 1.00 94.88 166 ASN A N 1
ATOM 1287 C CA . ASN A 1 166 ? -20.069 -0.507 -2.444 1.00 94.88 166 ASN A CA 1
ATOM 1288 C C . ASN A 1 166 ? -18.680 -1.010 -2.011 1.00 94.88 166 ASN A C 1
ATOM 1290 O O . ASN A 1 166 ? -18.275 -0.944 -0.849 1.00 94.88 166 ASN A O 1
ATOM 1294 N N . ALA A 1 167 ? -17.936 -1.547 -2.971 1.00 95.44 167 ALA A N 1
ATOM 1295 C CA . ALA A 1 167 ? -16.630 -2.142 -2.734 1.00 95.44 167 ALA A CA 1
ATOM 1296 C C . ALA A 1 167 ? -15.671 -1.867 -3.887 1.00 95.44 167 ALA A C 1
ATOM 1298 O O . ALA A 1 167 ? -16.100 -1.669 -5.025 1.00 95.44 167 ALA A O 1
ATOM 1299 N N . GLN A 1 168 ? -14.377 -1.881 -3.585 1.00 94.75 168 GLN A N 1
ATOM 1300 C CA . GLN A 1 168 ? -13.296 -1.785 -4.562 1.00 94.75 168 GLN A CA 1
ATOM 1301 C C . GLN A 1 168 ? -12.749 -3.173 -4.890 1.00 94.75 168 GLN A C 1
ATOM 1303 O O . GLN A 1 168 ? -12.728 -4.061 -4.035 1.00 94.75 168 GLN A O 1
ATOM 1308 N N . VAL A 1 169 ? -12.268 -3.338 -6.119 1.00 94.94 169 VAL A N 1
ATOM 1309 C CA . VAL A 1 169 ? -11.495 -4.497 -6.557 1.00 94.94 169 VAL A CA 1
ATOM 1310 C C . VAL A 1 169 ? -10.116 -4.025 -6.983 1.00 94.94 169 VAL A C 1
ATOM 1312 O O . VAL A 1 169 ? -9.984 -3.200 -7.890 1.00 94.94 169 VAL A O 1
ATOM 1315 N N . ASN A 1 170 ? -9.089 -4.584 -6.352 1.00 94.12 170 ASN A N 1
ATOM 1316 C CA . ASN A 1 170 ? -7.702 -4.254 -6.640 1.00 94.12 170 ASN A CA 1
ATOM 1317 C C . ASN A 1 170 ? -6.957 -5.491 -7.131 1.00 94.12 170 ASN A C 1
ATOM 1319 O O . ASN A 1 170 ? -7.159 -6.591 -6.623 1.00 94.12 170 ASN A O 1
ATOM 1323 N N . LEU A 1 171 ? -6.070 -5.298 -8.099 1.00 95.44 171 LEU A N 1
ATOM 1324 C CA . LEU A 1 171 ? -5.158 -6.300 -8.628 1.00 95.44 171 LEU A CA 1
ATOM 1325 C C . LEU A 1 171 ? -3.737 -5.751 -8.552 1.00 95.44 171 LEU A C 1
ATOM 1327 O O . LEU A 1 171 ? -3.459 -4.671 -9.065 1.00 95.44 171 LEU A O 1
ATOM 1331 N N . ILE A 1 172 ? -2.830 -6.513 -7.955 1.00 93.88 172 ILE A N 1
ATOM 1332 C CA . ILE A 1 172 ? -1.410 -6.186 -7.878 1.00 93.88 172 ILE A CA 1
ATOM 1333 C C . ILE A 1 172 ? -0.607 -7.412 -8.294 1.00 93.88 172 ILE A C 1
ATOM 1335 O O . ILE A 1 172 ? -0.772 -8.505 -7.753 1.00 93.88 172 ILE A O 1
ATOM 1339 N N . ILE A 1 173 ? 0.302 -7.213 -9.238 1.00 93.25 173 ILE A N 1
ATOM 1340 C CA . ILE A 1 173 ? 1.314 -8.180 -9.649 1.00 93.25 173 ILE A CA 1
ATOM 1341 C C . ILE A 1 173 ? 2.655 -7.475 -9.553 1.00 93.25 173 ILE A C 1
ATOM 1343 O O . ILE A 1 173 ? 2.848 -6.421 -10.151 1.00 93.25 173 ILE A O 1
ATOM 1347 N N . GLN A 1 174 ? 3.592 -8.040 -8.809 1.00 89.31 174 GLN A N 1
ATOM 1348 C CA . GLN A 1 174 ? 4.887 -7.415 -8.577 1.00 89.31 174 GLN A CA 1
ATOM 1349 C C . GLN A 1 174 ? 5.982 -8.474 -8.596 1.00 89.31 174 GLN A C 1
ATOM 1351 O O . GLN A 1 174 ? 5.778 -9.574 -8.087 1.00 89.31 174 GLN A O 1
ATOM 1356 N N . SER A 1 175 ? 7.133 -8.178 -9.189 1.00 86.75 175 SER A N 1
ATOM 1357 C CA . SER A 1 175 ? 8.275 -9.095 -9.211 1.00 86.75 175 SER A CA 1
ATOM 1358 C C . SER A 1 175 ? 9.600 -8.340 -9.229 1.00 86.75 175 SER A C 1
ATOM 1360 O O . SER A 1 175 ? 9.694 -7.234 -9.759 1.00 86.75 175 SER A O 1
ATOM 1362 N N . GLN A 1 176 ? 10.622 -8.964 -8.648 1.00 83.00 176 GLN A N 1
ATOM 1363 C CA . GLN A 1 176 ? 12.027 -8.567 -8.714 1.00 83.00 176 GLN A CA 1
ATOM 1364 C C . GLN A 1 176 ? 12.906 -9.730 -9.224 1.00 83.00 176 GLN A C 1
ATOM 1366 O O . GLN A 1 176 ? 14.072 -9.851 -8.864 1.00 83.00 176 GLN A O 1
ATOM 1371 N N . ASP A 1 177 ? 12.363 -10.637 -10.041 1.00 78.00 177 ASP A N 1
ATOM 1372 C CA . ASP A 1 177 ? 13.101 -11.833 -10.477 1.00 78.00 177 ASP A CA 1
ATOM 1373 C C . ASP A 1 177 ? 14.127 -11.529 -11.581 1.00 78.00 177 ASP A C 1
ATOM 1375 O O . ASP A 1 177 ? 15.286 -11.925 -11.484 1.00 78.00 177 ASP A O 1
ATOM 1379 N N . THR A 1 178 ? 13.720 -10.795 -12.620 1.00 75.12 178 THR A N 1
ATOM 1380 C CA . THR A 1 178 ? 14.567 -10.415 -13.772 1.00 75.12 178 THR A CA 1
ATOM 1381 C C . THR A 1 178 ? 14.655 -8.895 -13.953 1.00 75.12 178 THR A C 1
ATOM 1383 O O . THR A 1 178 ? 14.838 -8.404 -15.065 1.00 75.12 178 THR A O 1
ATOM 1386 N N . GLY A 1 179 ? 14.456 -8.153 -12.863 1.00 80.88 179 GLY A N 1
ATOM 1387 C CA . GLY A 1 179 ? 14.239 -6.704 -12.842 1.00 80.88 179 GLY A CA 1
ATOM 1388 C C . GLY A 1 179 ? 12.917 -6.356 -12.154 1.00 80.88 179 GLY A C 1
ATOM 1389 O O . GLY A 1 179 ? 12.109 -7.243 -11.880 1.00 80.88 179 GLY A O 1
ATOM 1390 N N . TYR A 1 180 ? 12.703 -5.073 -11.848 1.00 86.81 180 TYR A N 1
ATOM 1391 C CA . TYR A 1 180 ? 11.474 -4.635 -11.181 1.00 86.81 180 TYR A CA 1
ATOM 1392 C C . TYR A 1 180 ? 10.303 -4.574 -12.162 1.00 86.81 180 TYR A C 1
ATOM 1394 O O . TYR A 1 180 ? 10.287 -3.751 -13.080 1.00 86.81 180 TYR A O 1
ATOM 1402 N N . PHE A 1 181 ? 9.315 -5.431 -11.934 1.00 91.25 181 PHE A N 1
ATOM 1403 C CA . PHE A 1 181 ? 8.020 -5.402 -12.594 1.00 91.25 181 PHE A CA 1
ATOM 1404 C C . PHE A 1 181 ? 6.935 -5.057 -11.576 1.00 91.25 181 PHE A C 1
ATOM 1406 O O . PHE A 1 181 ? 6.900 -5.613 -10.476 1.00 91.25 181 PHE A O 1
ATOM 1413 N N . LEU A 1 182 ? 6.020 -4.177 -11.966 1.00 92.56 182 LEU A N 1
ATOM 1414 C CA . LEU A 1 182 ? 4.801 -3.872 -11.224 1.00 92.56 182 LEU A CA 1
ATOM 1415 C C . LEU A 1 182 ? 3.667 -3.716 -12.226 1.00 92.56 182 LEU A C 1
ATOM 1417 O O . LEU A 1 182 ? 3.807 -2.981 -13.195 1.00 92.56 182 LEU A O 1
ATOM 1421 N N . PHE A 1 183 ? 2.536 -4.344 -11.957 1.00 96.06 183 PHE A N 1
ATOM 1422 C CA . PHE A 1 183 ? 1.256 -3.998 -12.543 1.00 96.06 183 PHE A CA 1
ATOM 1423 C C . PHE A 1 183 ? 0.242 -3.870 -11.412 1.00 96.06 183 PHE A C 1
ATOM 1425 O O . PHE A 1 183 ? -0.024 -4.840 -10.704 1.00 96.06 183 PHE A O 1
ATOM 1432 N N . GLY A 1 184 ? -0.285 -2.668 -11.229 1.00 95.19 184 GLY A N 1
ATOM 1433 C CA . GLY A 1 184 ? -1.344 -2.357 -10.280 1.00 95.19 184 GLY A CA 1
ATOM 1434 C C . GLY A 1 184 ? -2.582 -1.889 -11.030 1.00 95.19 184 GLY A C 1
ATOM 1435 O O . GLY A 1 184 ? -2.481 -1.079 -11.948 1.00 95.19 184 GLY A O 1
ATOM 1436 N N . PHE A 1 185 ? -3.749 -2.377 -10.639 1.00 95.38 185 PHE A N 1
ATOM 1437 C CA . PHE A 1 185 ? -5.037 -1.904 -11.118 1.00 95.38 185 PHE A CA 1
ATOM 1438 C C . PHE A 1 185 ? -5.988 -1.784 -9.933 1.00 95.38 185 PHE A C 1
ATOM 1440 O O . PHE A 1 185 ? -6.139 -2.727 -9.162 1.00 95.38 185 PHE A O 1
ATOM 1447 N N . TYR A 1 186 ? -6.640 -0.638 -9.797 1.00 93.12 186 TYR A N 1
ATOM 1448 C CA . TYR A 1 186 ? -7.509 -0.322 -8.670 1.00 93.12 186 TYR A CA 1
ATOM 1449 C C . TYR A 1 186 ? -8.814 0.238 -9.217 1.00 93.12 186 TYR A C 1
ATOM 1451 O O . TYR A 1 186 ? -8.802 1.238 -9.939 1.00 93.12 186 TYR A O 1
ATOM 1459 N N . SER A 1 187 ? -9.940 -0.396 -8.907 1.00 92.69 187 SER A N 1
ATOM 1460 C CA . SER A 1 187 ? -11.242 0.119 -9.322 1.00 92.69 187 SER A CA 1
ATOM 1461 C C . SER A 1 187 ? -11.744 1.204 -8.370 1.00 92.69 187 SER A C 1
ATOM 1463 O O . SER A 1 187 ? -11.376 1.257 -7.196 1.00 92.69 187 SER A O 1
ATOM 1465 N N . GLY A 1 188 ? -12.658 2.041 -8.864 1.00 91.06 188 GLY A N 1
ATOM 1466 C CA . GLY A 1 188 ? -13.618 2.748 -8.020 1.00 91.06 188 GLY A CA 1
ATOM 1467 C C . GLY A 1 188 ? -14.571 1.750 -7.360 1.00 91.06 188 GLY A C 1
ATOM 1468 O O . GLY A 1 188 ? -14.220 0.584 -7.145 1.00 91.06 188 GLY A O 1
ATOM 1469 N N . THR A 1 189 ? -15.798 2.161 -7.056 1.00 93.31 189 THR A N 1
ATOM 1470 C CA . THR A 1 189 ? -16.767 1.189 -6.531 1.00 93.31 189 THR A CA 1
ATOM 1471 C C . THR A 1 189 ? -17.329 0.304 -7.646 1.00 93.31 189 THR A C 1
ATOM 1473 O O . THR A 1 189 ? -17.498 0.732 -8.791 1.00 93.31 189 THR A O 1
ATOM 1476 N N . ILE A 1 190 ? -17.666 -0.946 -7.324 1.00 94.06 190 ILE A N 1
ATOM 1477 C CA . ILE A 1 190 ? -18.387 -1.838 -8.247 1.00 94.06 190 ILE A CA 1
ATOM 1478 C C . ILE A 1 190 ? -19.717 -1.196 -8.673 1.00 94.06 190 ILE A C 1
ATOM 1480 O O . ILE A 1 190 ? -20.097 -1.289 -9.838 1.00 94.06 190 ILE A O 1
ATOM 1484 N N . SER A 1 191 ? -20.394 -0.484 -7.769 1.00 94.25 191 SER A N 1
ATOM 1485 C CA . SER A 1 191 ? -21.615 0.266 -8.073 1.00 94.25 191 SER A CA 1
ATOM 1486 C C . SER A 1 191 ? -21.396 1.351 -9.133 1.00 94.25 191 SER A C 1
ATOM 1488 O O . SER A 1 191 ? -22.211 1.491 -10.043 1.00 94.25 191 SER A O 1
ATOM 1490 N N . GLU A 1 192 ? -20.282 2.088 -9.089 1.00 91.69 192 GLU A N 1
ATOM 1491 C CA . GLU A 1 192 ? -19.918 3.061 -10.126 1.00 91.69 192 GLU A CA 1
ATOM 1492 C C . GLU A 1 192 ? -19.708 2.378 -11.486 1.00 91.69 192 GLU A C 1
ATOM 1494 O O . GLU A 1 192 ? -20.236 2.854 -12.494 1.00 91.69 192 GLU A O 1
ATOM 1499 N N . LEU A 1 193 ? -19.020 1.229 -11.514 1.00 89.19 193 LEU A N 1
ATOM 1500 C CA . LEU A 1 193 ? -18.845 0.419 -12.725 1.00 89.19 193 LEU A CA 1
ATOM 1501 C C . LEU A 1 193 ? -20.193 -0.047 -13.300 1.00 89.19 193 LEU A C 1
ATOM 1503 O O . LEU A 1 193 ? -20.436 0.114 -14.496 1.00 89.19 193 LEU A O 1
ATOM 1507 N N . MET A 1 194 ? -21.078 -0.593 -12.464 1.00 91.38 194 MET A N 1
ATOM 1508 C CA . MET A 1 194 ? -22.401 -1.076 -12.886 1.00 91.38 194 MET A CA 1
ATOM 1509 C C . MET A 1 194 ? -23.289 0.044 -13.439 1.00 91.38 194 MET A C 1
ATOM 1511 O O . MET A 1 194 ? -24.087 -0.193 -14.343 1.00 91.38 194 MET A O 1
ATOM 1515 N N . ASN A 1 195 ? -23.110 1.268 -12.944 1.00 93.12 195 ASN A N 1
ATOM 1516 C CA . ASN A 1 195 ? -23.820 2.460 -13.405 1.00 93.12 195 ASN A CA 1
ATOM 1517 C C . ASN A 1 195 ? -23.150 3.144 -14.615 1.00 93.12 195 ASN A C 1
ATOM 1519 O O . ASN A 1 195 ? -23.546 4.245 -14.995 1.00 93.12 195 ASN A O 1
ATOM 1523 N N . GLY A 1 196 ? -22.134 2.521 -15.225 1.00 89.69 196 GLY A N 1
ATOM 1524 C CA . GLY A 1 196 ? -21.440 3.038 -16.410 1.00 89.69 196 GLY A CA 1
ATOM 1525 C C . GLY A 1 196 ? -20.424 4.151 -16.133 1.00 89.69 196 GLY A C 1
ATOM 1526 O O . GLY A 1 196 ? -19.891 4.732 -17.075 1.00 89.69 196 GLY A O 1
ATOM 1527 N N . ASN A 1 197 ? -20.120 4.443 -14.866 1.00 90.69 197 ASN A N 1
ATOM 1528 C CA . ASN A 1 197 ? -19.141 5.448 -14.450 1.00 90.69 197 ASN A CA 1
ATOM 1529 C C . ASN A 1 197 ? -17.837 4.780 -13.996 1.00 90.69 197 ASN A C 1
ATOM 1531 O O . ASN A 1 197 ? -17.472 4.819 -12.823 1.00 90.69 197 ASN A O 1
ATOM 1535 N N . PHE A 1 198 ? -17.144 4.114 -14.919 1.00 88.69 198 PHE A N 1
ATOM 1536 C CA . PHE A 1 198 ? -15.951 3.343 -14.580 1.00 88.69 198 PHE A CA 1
ATOM 1537 C C . PHE A 1 198 ? -14.764 4.240 -14.207 1.00 88.69 198 PHE A C 1
ATOM 1539 O O . PHE A 1 198 ? -14.023 4.714 -15.068 1.00 88.69 198 PHE A O 1
ATOM 1546 N N . LYS A 1 199 ? -14.567 4.444 -12.903 1.00 91.25 199 LYS A N 1
ATOM 1547 C CA . LYS A 1 199 ? -13.359 5.052 -12.343 1.00 91.25 199 LYS A CA 1
ATOM 1548 C C . LYS A 1 199 ? -12.331 3.976 -12.041 1.00 91.25 199 LYS A C 1
ATOM 1550 O O . LYS A 1 199 ? -12.668 2.924 -11.498 1.00 91.25 199 LYS A O 1
ATOM 1555 N N . TYR A 1 200 ? -11.075 4.251 -12.357 1.00 91.25 200 TYR A N 1
ATOM 1556 C CA . TYR A 1 200 ? -9.970 3.353 -12.059 1.00 91.25 200 TYR A CA 1
ATOM 1557 C C . TYR A 1 200 ? -8.665 4.130 -11.904 1.00 91.25 200 TYR A C 1
ATOM 1559 O O . TYR A 1 200 ? -8.537 5.264 -12.360 1.00 91.25 200 TYR A O 1
ATOM 1567 N N . SER A 1 201 ? -7.693 3.485 -11.279 1.00 93.88 201 SER A N 1
ATOM 1568 C CA . SER A 1 201 ? -6.294 3.885 -11.249 1.00 93.88 201 SER A CA 1
ATOM 1569 C C . SER A 1 201 ? -5.460 2.692 -11.693 1.00 93.88 201 SER A C 1
ATOM 1571 O O . SER A 1 201 ? -5.825 1.545 -11.427 1.00 93.88 201 SER A O 1
ATOM 1573 N N . PHE A 1 202 ? -4.336 2.929 -12.357 1.00 93.88 202 PHE A N 1
ATOM 1574 C CA . PHE A 1 202 ? -3.411 1.854 -12.701 1.00 93.88 202 PHE A CA 1
ATOM 1575 C C . PHE A 1 202 ? -1.961 2.303 -12.572 1.00 93.88 202 PHE A C 1
ATOM 1577 O O . PHE A 1 202 ? -1.651 3.488 -12.681 1.00 93.88 202 PHE A O 1
ATOM 1584 N N . GLU A 1 203 ? -1.075 1.336 -12.381 1.00 94.81 203 GLU A N 1
ATOM 1585 C CA . GLU A 1 203 ? 0.367 1.517 -12.301 1.00 94.81 203 GLU A CA 1
ATOM 1586 C C . GLU A 1 203 ? 1.071 0.424 -13.100 1.00 94.81 203 GLU A C 1
ATOM 1588 O O . GLU A 1 203 ? 0.661 -0.736 -13.080 1.00 94.81 203 GLU A O 1
ATOM 1593 N N . LEU A 1 204 ? 2.148 0.782 -13.788 1.00 96.62 204 LEU A N 1
ATOM 1594 C CA . LEU A 1 204 ? 2.966 -0.141 -14.555 1.00 96.62 204 LEU A CA 1
ATOM 1595 C C . LEU A 1 204 ? 4.440 0.234 -14.402 1.00 96.62 204 LEU A C 1
ATOM 1597 O O . LEU A 1 204 ? 4.833 1.347 -14.742 1.00 96.62 204 LEU A O 1
ATOM 1601 N N . ALA A 1 205 ? 5.261 -0.708 -13.944 1.00 94.56 205 ALA A N 1
ATOM 1602 C CA . ALA A 1 205 ? 6.714 -0.640 -14.022 1.00 94.56 205 ALA A CA 1
ATOM 1603 C C . ALA A 1 205 ? 7.222 -1.752 -14.943 1.00 94.56 205 ALA A C 1
ATOM 1605 O O . ALA A 1 205 ? 6.933 -2.929 -14.717 1.00 94.56 205 ALA A O 1
ATOM 1606 N N . LEU A 1 206 ? 7.975 -1.375 -15.977 1.00 94.19 206 LEU A N 1
ATOM 1607 C CA . LEU A 1 206 ? 8.571 -2.301 -16.935 1.00 94.19 206 LEU A CA 1
ATOM 1608 C C . LEU A 1 206 ? 10.088 -2.371 -16.733 1.00 94.19 206 LEU A C 1
ATOM 1610 O O . LEU A 1 206 ? 10.749 -1.328 -16.809 1.00 94.19 206 LEU A O 1
ATOM 1614 N N . PRO A 1 207 ? 10.649 -3.571 -16.513 1.00 91.38 207 PRO A N 1
ATOM 1615 C CA . PRO A 1 207 ? 12.062 -3.730 -16.206 1.00 91.38 207 PRO A CA 1
ATOM 1616 C C . PRO A 1 207 ? 12.958 -3.401 -17.405 1.00 91.38 207 PRO A C 1
ATOM 1618 O O . PRO A 1 207 ? 12.663 -3.747 -18.550 1.00 91.38 207 PRO A O 1
ATOM 1621 N N . ALA A 1 208 ? 14.095 -2.781 -17.108 1.00 88.88 208 ALA A N 1
ATOM 1622 C CA . ALA A 1 208 ? 15.208 -2.507 -18.006 1.00 88.88 208 ALA A CA 1
ATOM 1623 C C . ALA A 1 208 ? 16.524 -2.718 -17.229 1.00 88.88 208 ALA A C 1
ATOM 1625 O O . ALA A 1 208 ? 17.182 -1.762 -16.817 1.00 88.88 208 ALA A O 1
ATOM 1626 N N . ASP A 1 209 ? 16.882 -3.990 -17.007 1.00 84.94 209 ASP A N 1
ATOM 1627 C CA . ASP A 1 209 ? 17.984 -4.406 -16.123 1.00 84.94 209 ASP A CA 1
ATOM 1628 C C . ASP A 1 209 ? 17.764 -3.909 -14.674 1.00 84.94 209 ASP A C 1
ATOM 1630 O O . ASP A 1 209 ? 16.707 -4.167 -14.092 1.00 84.94 209 ASP A O 1
ATOM 1634 N N . PHE A 1 210 ? 18.717 -3.174 -14.088 1.00 83.88 210 PHE A N 1
ATOM 1635 C CA . PHE A 1 210 ? 18.566 -2.559 -12.765 1.00 83.88 210 PHE A CA 1
ATOM 1636 C C . PHE A 1 210 ? 17.662 -1.313 -12.778 1.00 83.88 210 PHE A C 1
ATOM 1638 O O . PHE A 1 210 ? 17.306 -0.808 -11.715 1.00 83.88 210 PHE A O 1
ATOM 1645 N N . ALA A 1 211 ? 17.311 -0.784 -13.952 1.00 91.00 211 ALA A N 1
ATOM 1646 C CA . ALA A 1 211 ? 16.401 0.345 -14.112 1.00 91.00 211 ALA A CA 1
ATOM 1647 C C . ALA A 1 211 ? 14.998 -0.130 -14.519 1.00 91.00 211 ALA A C 1
ATOM 1649 O O . ALA A 1 211 ? 14.794 -1.287 -14.880 1.00 91.00 211 ALA A O 1
ATOM 1650 N N . TYR A 1 212 ? 14.013 0.762 -14.475 1.00 91.75 212 TYR A N 1
ATOM 1651 C CA . TYR A 1 212 ? 12.683 0.503 -15.018 1.00 91.75 212 TYR A CA 1
ATOM 1652 C C . TYR A 1 212 ? 11.995 1.792 -15.466 1.00 91.75 212 TYR A C 1
ATOM 1654 O O . TYR A 1 212 ? 12.267 2.883 -14.955 1.00 91.75 212 TYR A O 1
ATOM 1662 N N . ILE A 1 213 ? 11.086 1.651 -16.426 1.00 96.12 213 ILE A N 1
ATOM 1663 C CA . ILE A 1 213 ? 10.185 2.721 -16.862 1.00 96.12 213 ILE A CA 1
ATOM 1664 C C . ILE A 1 213 ? 8.888 2.578 -16.081 1.00 96.12 213 ILE A C 1
ATOM 1666 O O . ILE A 1 213 ? 8.368 1.470 -15.961 1.00 96.12 213 ILE A O 1
ATOM 1670 N N . TYR A 1 214 ? 8.368 3.686 -15.567 1.00 95.62 214 TYR A N 1
ATOM 1671 C CA . TYR A 1 214 ? 7.121 3.726 -14.817 1.00 95.62 214 TYR A CA 1
ATOM 1672 C C . TYR A 1 214 ? 6.077 4.568 -15.549 1.00 95.62 214 TYR A C 1
ATOM 1674 O O . TYR A 1 214 ? 6.378 5.657 -16.040 1.00 95.62 214 TYR A O 1
ATOM 1682 N N . VAL A 1 215 ? 4.844 4.077 -15.603 1.00 97.19 215 VAL A N 1
ATOM 1683 C CA . VAL A 1 215 ? 3.678 4.808 -16.102 1.00 97.19 215 VAL A CA 1
ATOM 1684 C C . VAL A 1 215 ? 2.509 4.521 -15.174 1.00 97.19 215 VAL A C 1
ATOM 1686 O O . VAL A 1 215 ? 2.273 3.370 -14.813 1.00 97.19 215 VAL A O 1
ATOM 1689 N N . SER A 1 216 ? 1.755 5.546 -14.804 1.00 95.69 216 SER A N 1
ATOM 1690 C CA . SER A 1 216 ? 0.518 5.372 -14.049 1.00 95.69 216 SER A CA 1
ATOM 1691 C C . SER A 1 216 ? -0.546 6.371 -14.458 1.00 95.69 216 SER A C 1
ATOM 1693 O O . SER A 1 216 ? -0.260 7.400 -15.075 1.00 95.69 216 SER A O 1
ATOM 1695 N N . GLN A 1 217 ? -1.785 6.053 -14.106 1.00 93.50 217 GLN A N 1
ATOM 1696 C CA . GLN A 1 217 ? -2.912 6.965 -14.196 1.00 93.50 217 GLN A CA 1
ATOM 1697 C C . GLN A 1 217 ? -3.683 6.934 -12.882 1.00 93.50 217 GLN A C 1
ATOM 1699 O O . GLN A 1 217 ? -4.033 5.855 -12.409 1.00 93.50 217 GLN A O 1
ATOM 1704 N N . GLY A 1 218 ? -3.938 8.103 -12.296 1.00 89.06 218 GLY A N 1
ATOM 1705 C CA . GLY A 1 218 ? -4.761 8.224 -11.092 1.00 89.06 218 GLY A CA 1
ATOM 1706 C C . GLY A 1 218 ? -6.262 8.154 -11.388 1.00 89.06 218 GLY A C 1
ATOM 1707 O O . GLY A 1 218 ? -6.690 8.298 -12.531 1.00 89.06 218 GLY A O 1
ATOM 1708 N N . PHE A 1 219 ? -7.075 8.028 -10.334 1.00 87.75 219 PHE A N 1
ATOM 1709 C CA . PHE A 1 219 ? -8.546 8.054 -10.423 1.00 87.75 219 PHE A CA 1
ATOM 1710 C C . PHE A 1 219 ? -9.126 9.333 -11.042 1.00 87.75 219 PHE A C 1
ATOM 1712 O O . PHE A 1 219 ? -10.263 9.333 -11.508 1.00 87.75 219 PHE A O 1
ATOM 1719 N N . ASP A 1 220 ? -8.363 10.426 -11.039 1.00 86.50 220 ASP A N 1
ATOM 1720 C CA . ASP A 1 220 ? -8.731 11.689 -11.676 1.00 86.50 220 ASP A CA 1
ATOM 1721 C C . ASP A 1 220 ? -8.356 11.750 -13.168 1.00 86.50 220 ASP A C 1
ATOM 1723 O O . ASP A 1 220 ? -8.536 12.783 -13.812 1.00 86.50 220 ASP A O 1
ATOM 1727 N N . GLY A 1 221 ? -7.841 10.649 -13.722 1.00 87.75 221 GLY A N 1
ATOM 1728 C CA . GLY A 1 221 ? -7.454 10.513 -15.120 1.00 87.75 221 GLY A CA 1
ATOM 1729 C C . GLY A 1 221 ? -6.067 11.063 -15.452 1.00 87.75 221 GLY A C 1
ATOM 1730 O O . GLY A 1 221 ? -5.651 10.946 -16.609 1.00 87.75 221 GLY A O 1
ATOM 1731 N N . ASN A 1 222 ? -5.332 11.626 -14.486 1.00 90.81 222 ASN A N 1
ATOM 1732 C CA . ASN A 1 222 ? -4.005 12.177 -14.753 1.00 90.81 222 ASN A CA 1
ATOM 1733 C C . ASN A 1 222 ? -2.978 11.091 -14.966 1.00 90.81 222 ASN A C 1
ATOM 1735 O O . ASN A 1 222 ? -2.840 10.182 -14.149 1.00 90.81 222 ASN A O 1
ATOM 1739 N N . TRP A 1 223 ? -2.182 11.284 -16.005 1.00 94.94 223 TRP A N 1
ATOM 1740 C CA . TRP A 1 223 ? -1.057 10.432 -16.325 1.00 94.94 223 TRP A CA 1
ATOM 1741 C C . TRP A 1 223 ? 0.209 10.903 -15.621 1.00 94.94 223 TRP A C 1
ATOM 1743 O O . TRP A 1 223 ? 0.519 12.097 -15.592 1.00 94.94 223 TRP A O 1
ATOM 1753 N N . LYS A 1 224 ? 0.971 9.941 -15.112 1.00 94.56 224 LYS A N 1
ATOM 1754 C CA . LYS A 1 224 ? 2.318 10.136 -14.588 1.00 94.56 224 LYS A CA 1
ATOM 1755 C C . LYS A 1 224 ? 3.275 9.226 -15.341 1.00 94.56 224 LYS A C 1
ATOM 1757 O O . LYS A 1 224 ? 2.945 8.084 -15.657 1.00 94.56 224 LYS A O 1
ATOM 1762 N N . VAL A 1 225 ? 4.469 9.732 -15.613 1.00 96.75 225 VAL A N 1
ATOM 1763 C CA . VAL A 1 225 ? 5.567 8.964 -16.214 1.00 96.75 225 VAL A CA 1
ATOM 1764 C C . VAL A 1 225 ? 6.789 9.063 -15.324 1.00 96.75 225 VAL A C 1
ATOM 1766 O O . VAL A 1 225 ? 6.990 10.071 -14.653 1.00 96.75 225 VAL A O 1
ATOM 1769 N N . GLY A 1 226 ? 7.613 8.029 -15.287 1.00 94.81 226 GLY A N 1
ATOM 1770 C CA . GLY A 1 226 ? 8.731 7.978 -14.365 1.00 94.81 226 GLY A CA 1
ATOM 1771 C C . GLY A 1 226 ? 9.838 7.040 -14.792 1.00 94.81 226 GLY A C 1
ATOM 1772 O O . GLY A 1 226 ? 9.701 6.230 -15.710 1.00 94.81 226 GLY A O 1
ATOM 1773 N N . LEU A 1 227 ? 10.947 7.166 -14.080 1.00 94.19 227 LEU A N 1
ATOM 1774 C CA . LEU A 1 227 ? 12.091 6.277 -14.163 1.00 94.19 227 LEU A CA 1
ATOM 1775 C C . LEU A 1 227 ? 12.445 5.850 -12.751 1.00 94.19 227 LEU A C 1
ATOM 1777 O O . LEU A 1 227 ? 12.477 6.673 -11.831 1.00 94.19 227 LEU A O 1
ATOM 1781 N N . GLY A 1 228 ? 12.739 4.571 -12.595 1.00 91.31 228 GLY A N 1
ATOM 1782 C CA . GLY A 1 228 ? 13.222 4.050 -11.337 1.00 91.31 228 GLY A CA 1
ATOM 1783 C C . GLY A 1 228 ? 14.433 3.157 -11.500 1.00 91.31 228 GLY A C 1
ATOM 1784 O O . GLY A 1 228 ? 14.828 2.779 -12.604 1.00 91.31 228 GLY A O 1
ATOM 1785 N N . ALA A 1 229 ? 15.041 2.856 -10.364 1.00 88.38 229 ALA A N 1
ATOM 1786 C CA . ALA A 1 229 ? 16.159 1.946 -10.245 1.00 88.38 229 ALA A CA 1
ATOM 1787 C C . ALA A 1 229 ? 15.943 1.053 -9.030 1.00 88.38 229 ALA A C 1
ATOM 1789 O O . ALA A 1 229 ? 15.535 1.518 -7.963 1.00 88.38 229 ALA A O 1
ATOM 1790 N N . ILE A 1 230 ? 16.239 -0.229 -9.198 1.00 83.56 230 ILE A N 1
ATOM 1791 C CA . ILE A 1 230 ? 16.143 -1.227 -8.151 1.00 83.56 230 ILE A CA 1
ATOM 1792 C C . ILE A 1 230 ? 17.502 -1.881 -7.918 1.00 83.56 230 ILE A C 1
ATOM 1794 O O . ILE A 1 230 ? 18.230 -2.245 -8.839 1.00 83.56 230 ILE A O 1
ATOM 1798 N N . LEU A 1 231 ? 17.838 -2.027 -6.647 1.00 78.88 231 LEU A N 1
ATOM 1799 C CA . LEU A 1 231 ? 18.911 -2.869 -6.142 1.00 78.88 231 LEU A CA 1
ATOM 1800 C C . LEU A 1 231 ? 18.289 -3.907 -5.211 1.00 78.88 231 LEU A C 1
ATOM 1802 O O . LEU A 1 231 ? 17.095 -3.859 -4.928 1.00 78.88 231 LEU A O 1
ATOM 1806 N N . SER A 1 232 ? 19.102 -4.827 -4.695 1.00 72.50 232 SER A N 1
ATOM 1807 C CA . SER A 1 232 ? 18.633 -5.933 -3.861 1.00 72.50 232 SER A CA 1
ATOM 1808 C C . SER A 1 232 ? 17.596 -5.503 -2.805 1.00 72.50 232 SER A C 1
ATOM 1810 O O . SER A 1 232 ? 16.494 -6.032 -2.752 1.00 72.50 232 SER A O 1
ATOM 1812 N N . PHE A 1 233 ? 17.902 -4.485 -2.010 1.00 75.94 233 PHE A N 1
ATOM 1813 C CA . PHE A 1 233 ? 17.053 -4.052 -0.898 1.00 75.94 233 PHE A CA 1
ATOM 1814 C C . PHE A 1 233 ? 16.588 -2.599 -1.026 1.00 75.94 233 PHE A C 1
ATOM 1816 O O . PHE A 1 233 ? 16.031 -2.084 -0.069 1.00 75.94 233 PHE A O 1
ATOM 1823 N N . ILE A 1 234 ? 16.833 -1.922 -2.157 1.00 83.50 234 ILE A N 1
ATOM 1824 C CA . ILE A 1 234 ? 16.475 -0.508 -2.373 1.00 83.50 234 ILE A CA 1
ATOM 1825 C C . ILE A 1 234 ? 15.716 -0.370 -3.686 1.00 83.50 234 ILE A C 1
ATOM 1827 O O . ILE A 1 234 ? 16.170 -0.868 -4.711 1.00 83.50 234 ILE A O 1
ATOM 1831 N N . ASN A 1 235 ? 14.626 0.385 -3.673 1.00 85.88 235 ASN A N 1
ATOM 1832 C CA . ASN A 1 235 ? 13.928 0.853 -4.861 1.00 85.88 235 ASN A CA 1
ATOM 1833 C C . ASN A 1 235 ? 13.830 2.381 -4.815 1.00 85.88 235 ASN A C 1
ATOM 1835 O O . ASN A 1 235 ? 13.377 2.933 -3.816 1.00 85.88 235 ASN A O 1
ATOM 1839 N N . ALA A 1 236 ? 14.250 3.053 -5.880 1.00 90.81 236 ALA A N 1
ATOM 1840 C CA . ALA A 1 236 ? 14.078 4.485 -6.063 1.00 90.81 236 ALA A CA 1
ATOM 1841 C C . ALA A 1 236 ? 13.228 4.748 -7.308 1.00 90.81 236 ALA A C 1
ATOM 1843 O O . ALA A 1 236 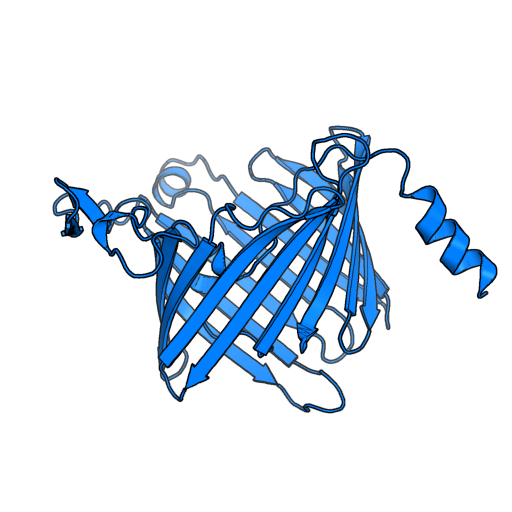? 13.469 4.151 -8.356 1.00 90.81 236 ALA A O 1
ATOM 1844 N N . LEU A 1 237 ? 12.278 5.673 -7.205 1.00 91.62 237 LEU A N 1
ATOM 1845 C CA . LEU A 1 237 ? 11.378 6.064 -8.285 1.00 91.62 237 LEU A CA 1
ATOM 1846 C C . LEU A 1 237 ? 11.261 7.585 -8.334 1.00 91.62 237 LEU A C 1
ATOM 1848 O O . LEU A 1 237 ? 10.892 8.202 -7.340 1.00 91.62 237 LEU A O 1
ATOM 1852 N N . GLY A 1 238 ? 11.520 8.179 -9.496 1.00 93.69 238 GLY A N 1
ATOM 1853 C CA . GLY A 1 238 ? 11.123 9.548 -9.818 1.00 93.69 238 GLY A CA 1
ATOM 1854 C C . GLY A 1 238 ? 9.952 9.539 -10.795 1.00 93.69 238 GLY A C 1
ATOM 1855 O O . GLY A 1 238 ? 9.967 8.781 -11.764 1.00 93.69 238 GLY A O 1
ATOM 1856 N N . THR A 1 239 ? 8.949 10.383 -10.569 1.00 93.00 239 THR A N 1
ATOM 1857 C CA . THR A 1 239 ? 7.784 10.529 -11.452 1.00 93.00 239 THR A CA 1
ATOM 1858 C C . THR A 1 239 ? 7.508 11.991 -11.768 1.00 93.00 239 THR A C 1
ATOM 1860 O O . THR A 1 239 ? 7.800 12.879 -10.971 1.00 93.00 239 THR A O 1
ATOM 1863 N N . TYR A 1 240 ? 6.932 12.224 -12.938 1.00 92.69 240 TYR A N 1
ATOM 1864 C CA . TYR A 1 240 ? 6.495 13.511 -13.445 1.00 92.69 240 TYR A CA 1
ATOM 1865 C C . TYR A 1 240 ? 5.006 13.424 -13.779 1.00 92.69 240 TYR A C 1
ATOM 1867 O O . TYR A 1 240 ? 4.585 12.553 -14.547 1.00 92.69 240 TYR A O 1
ATOM 1875 N N . ASP A 1 241 ? 4.212 14.307 -13.180 1.00 91.62 241 ASP A N 1
ATOM 1876 C CA . ASP A 1 241 ? 2.780 14.426 -13.441 1.00 91.62 241 ASP A CA 1
ATOM 1877 C C . ASP A 1 241 ? 2.547 15.289 -14.686 1.00 91.62 241 ASP A C 1
ATOM 1879 O O . ASP A 1 241 ? 2.931 16.461 -14.730 1.00 91.62 241 ASP A O 1
ATOM 1883 N N . LEU A 1 242 ? 1.909 14.706 -15.707 1.00 92.12 242 LEU A N 1
ATOM 1884 C CA . LEU A 1 242 ? 1.705 15.369 -16.996 1.00 92.12 242 LEU A CA 1
ATOM 1885 C C . LEU A 1 242 ? 0.719 16.541 -16.917 1.00 92.12 242 LEU A C 1
ATOM 1887 O O . LEU A 1 242 ? 0.760 17.418 -17.779 1.00 92.12 242 LEU A O 1
ATOM 1891 N N . ARG A 1 243 ? -0.169 16.575 -15.913 1.00 91.56 243 ARG A N 1
ATOM 1892 C CA . ARG A 1 243 ? -1.136 17.666 -15.734 1.00 91.56 243 ARG A CA 1
ATOM 1893 C C . ARG A 1 243 ? -0.525 18.806 -14.936 1.00 91.56 243 ARG A C 1
ATOM 1895 O O . ARG A 1 243 ? -0.646 19.962 -15.332 1.00 91.56 243 ARG A O 1
ATOM 1902 N N . THR A 1 244 ? 0.088 18.502 -13.795 1.00 88.12 244 THR A N 1
ATOM 1903 C CA . THR A 1 244 ? 0.579 19.541 -12.873 1.00 88.12 244 THR A CA 1
ATOM 1904 C C . THR A 1 244 ? 1.997 20.000 -13.191 1.00 88.12 244 THR A C 1
ATOM 1906 O O . THR A 1 244 ? 2.444 21.005 -12.641 1.00 88.12 244 THR A O 1
ATOM 1909 N N . SER A 1 245 ? 2.708 19.294 -14.076 1.00 88.25 245 SER A N 1
ATOM 1910 C CA . SER A 1 245 ? 4.137 19.497 -14.340 1.00 88.25 245 SER A CA 1
ATOM 1911 C C . SER A 1 245 ? 5.018 19.367 -13.092 1.00 88.25 245 SER A C 1
ATOM 1913 O O . SER A 1 245 ? 6.122 19.911 -13.045 1.00 88.25 245 SER A O 1
ATOM 1915 N N . GLN A 1 246 ? 4.539 18.659 -12.070 1.00 86.81 246 GLN A N 1
ATOM 1916 C CA . GLN A 1 246 ? 5.278 18.453 -10.832 1.00 86.81 246 GLN A CA 1
ATOM 1917 C C . GLN A 1 246 ? 6.098 17.175 -10.906 1.00 86.81 246 GLN A C 1
ATOM 1919 O O . GLN A 1 246 ? 5.661 16.160 -11.449 1.00 86.81 246 GLN A O 1
ATOM 1924 N N . ILE A 1 247 ? 7.287 17.236 -10.316 1.00 86.88 247 ILE A N 1
ATOM 1925 C CA . ILE A 1 247 ? 8.133 16.072 -10.105 1.00 86.88 247 ILE A CA 1
ATOM 1926 C C . ILE A 1 247 ? 7.978 15.632 -8.652 1.00 86.88 247 ILE A C 1
ATOM 1928 O O . ILE A 1 247 ? 7.958 16.450 -7.734 1.00 86.88 247 ILE A O 1
ATOM 1932 N N . THR A 1 248 ? 7.874 14.327 -8.443 1.00 87.56 248 THR A N 1
ATOM 1933 C CA . THR A 1 248 ? 7.956 13.713 -7.121 1.00 87.56 248 THR A CA 1
ATOM 1934 C C . THR A 1 248 ? 8.863 12.498 -7.183 1.00 87.56 248 THR A C 1
ATOM 1936 O O . THR A 1 248 ? 9.131 11.953 -8.257 1.00 87.56 248 THR A O 1
ATOM 1939 N N . TRP A 1 249 ? 9.362 12.071 -6.036 1.00 89.69 249 TRP A N 1
ATOM 1940 C CA . TRP A 1 249 ? 10.216 10.905 -5.939 1.00 89.69 249 TRP A CA 1
ATOM 1941 C C . TRP A 1 249 ? 9.962 10.164 -4.637 1.00 89.69 249 TRP A C 1
ATOM 1943 O O . TRP A 1 249 ? 9.483 10.730 -3.657 1.00 89.69 249 TRP A O 1
ATOM 1953 N N . ASN A 1 250 ? 10.301 8.884 -4.628 1.00 88.56 250 ASN A N 1
ATOM 1954 C CA . ASN A 1 250 ? 10.389 8.103 -3.410 1.00 88.56 250 ASN A CA 1
ATOM 1955 C C . ASN A 1 250 ? 11.602 7.176 -3.463 1.00 88.56 250 ASN A C 1
ATOM 1957 O O . ASN A 1 250 ? 12.041 6.749 -4.532 1.00 88.56 250 ASN A O 1
ATOM 1961 N N . ILE A 1 251 ? 12.142 6.882 -2.288 1.00 89.00 251 ILE A N 1
ATOM 1962 C CA . ILE A 1 251 ? 13.149 5.847 -2.088 1.00 89.00 251 ILE A CA 1
ATOM 1963 C C . ILE A 1 251 ? 12.619 4.936 -0.999 1.00 89.00 251 ILE A C 1
ATOM 1965 O O . ILE A 1 251 ? 12.278 5.398 0.085 1.00 89.00 251 ILE A O 1
ATOM 1969 N N . SER A 1 252 ? 12.564 3.643 -1.272 1.00 86.81 252 SER A N 1
ATOM 1970 C CA . SER A 1 252 ? 12.210 2.630 -0.292 1.00 86.81 252 SER A CA 1
ATOM 1971 C C . SER A 1 252 ? 13.336 1.628 -0.125 1.00 86.81 252 SER A C 1
ATOM 1973 O O . SER A 1 252 ? 14.058 1.327 -1.075 1.00 86.81 252 SER A O 1
ATOM 1975 N N . ALA A 1 253 ? 13.485 1.121 1.091 1.00 84.44 253 ALA A N 1
ATOM 1976 C CA . ALA A 1 253 ? 14.366 0.019 1.411 1.00 84.44 253 ALA A CA 1
ATOM 1977 C C . ALA A 1 253 ? 13.586 -1.077 2.137 1.00 84.44 253 ALA A C 1
ATOM 1979 O O . ALA A 1 253 ? 12.703 -0.768 2.936 1.00 84.44 253 ALA A O 1
ATOM 1980 N N . GLN A 1 254 ? 13.897 -2.343 1.869 1.00 82.62 254 GLN A N 1
ATOM 1981 C CA . GLN A 1 254 ? 13.194 -3.485 2.459 1.00 82.62 254 GLN A CA 1
ATOM 1982 C C . GLN A 1 254 ? 14.136 -4.654 2.762 1.00 82.62 254 GLN A C 1
ATOM 1984 O O . GLN A 1 254 ? 15.074 -4.906 2.002 1.00 82.62 254 GLN A O 1
ATOM 1989 N N . PHE A 1 255 ? 13.866 -5.375 3.851 1.00 72.94 255 PHE A N 1
ATOM 1990 C CA . PHE A 1 255 ? 14.623 -6.549 4.300 1.00 72.94 255 PHE A CA 1
ATOM 1991 C C . PHE A 1 255 ? 13.686 -7.714 4.628 1.00 72.94 255 PHE A C 1
ATOM 1993 O O . PHE A 1 255 ? 12.793 -7.495 5.475 1.00 72.94 255 PHE A O 1
#